Protein AF-A0A263NUU5-F1 (afdb_monomer)

Solvent-accessible surface area (backbone atoms only — not comparable to full-atom values): 20382 Å² total; per-residue (Å²): 133,89,79,89,80,93,87,85,90,82,87,88,85,89,90,81,89,85,85,87,82,89,86,82,91,81,88,80,85,79,79,73,65,75,61,53,55,53,51,51,54,51,43,50,54,53,50,49,44,55,48,54,27,52,51,22,57,74,68,66,37,62,67,63,24,49,57,32,49,50,55,50,49,56,50,32,67,76,58,32,66,72,55,41,52,50,43,53,50,58,55,46,79,78,48,56,71,75,54,36,55,53,50,53,54,50,47,50,72,76,50,68,77,81,75,84,78,83,84,86,75,84,82,75,83,84,72,90,78,79,93,78,93,80,74,83,78,68,49,58,66,80,81,61,57,72,63,43,77,73,69,88,67,72,72,45,72,16,50,79,24,44,88,72,75,82,60,77,72,71,73,48,48,56,55,94,52,69,40,30,20,35,26,59,32,98,61,56,36,33,30,47,48,15,31,50,52,33,38,20,68,72,35,4,47,43,54,50,32,52,26,67,36,57,42,80,49,99,70,27,31,44,38,32,26,65,59,64,53,73,52,77,46,43,57,66,52,28,41,49,30,7,50,70,58,36,27,32,20,56,29,69,64,52,25,19,33,50,22,47,52,50,26,48,27,21,51,41,19,25,71,79,32,39,48,95,93,52,67,30,66,54,11,40,74,35,65,68,39,10,50,53,51,56,38,76,74,72,60,64,62,57,35,33,44,39,57,22,40,58,87,51,48,44,82,51,44,26,68,54,27,40,77,36,42,45,20,36,40,33,46,79,82,43,37,23,19,23,53,78,14,22,25,47,51,85,26,14,44,36,41,63,51,64,84,46,57,24,34,29,58,112

Foldseek 3Di:
DDDYDDDDDDDDDDDDDDDDDDDDDDDDDDDDPPPVVVLVVLLVVLVVLLVQLVVCQVVVVVVSNVVSVVVNVVSCVVQDVVSSVVSLVVVLVVDDPVSNVVSVVVCCVSPVPPPPDDDDDDDDDDDDDDDDDDDPDDQDPVVQDDWAFPDPADKDWLLPQAPDDDDPPPWQAADPALQQQKFFAPFQLQLLSQLLSLLCRVQNQALVRSAVDWDADPFFIWTAGPLGDIDTDGSVLLSVQSNLRRMMGRHSNSSNRSSVLSSQLLRLLLVVFADPPDDRCQSVPDSVSSSVRSGDQDDNVSSNVSSVCVVQKAWDWLVVLLCAFWWWFDDSSGIFTRGGQWTRDRSTTGHGDDTGGIMGGD

Structure (mmCIF, N/CA/C/O backbone):
data_AF-A0A263NUU5-F1
#
_entry.id   AF-A0A263NUU5-F1
#
loop_
_atom_site.group_PDB
_atom_site.id
_atom_site.type_symbol
_atom_site.label_atom_id
_atom_site.label_alt_id
_atom_site.label_comp_id
_atom_site.label_asym_id
_atom_site.label_entity_id
_atom_site.label_seq_id
_atom_site.pdbx_PDB_ins_code
_atom_site.Cartn_x
_atom_site.Cartn_y
_atom_site.Cartn_z
_atom_site.occupancy
_atom_site.B_iso_or_equiv
_atom_site.auth_seq_id
_atom_site.auth_comp_id
_atom_site.auth_asym_id
_atom_site.auth_atom_id
_atom_site.pdbx_PDB_model_num
ATOM 1 N N . MET A 1 1 ? 62.372 47.086 35.986 1.00 36.97 1 MET A N 1
ATOM 2 C CA . MET A 1 1 ? 62.473 48.104 34.916 1.00 36.97 1 MET A CA 1
ATOM 3 C C . MET A 1 1 ? 61.045 48.282 34.400 1.00 36.97 1 MET A C 1
ATOM 5 O O . MET A 1 1 ? 60.460 47.267 34.060 1.00 36.97 1 MET A O 1
ATOM 9 N N . ALA A 1 2 ? 60.321 49.386 34.629 1.00 33.28 2 ALA A N 1
ATOM 10 C CA . ALA A 1 2 ? 60.563 50.775 34.189 1.00 33.28 2 ALA A CA 1
ATOM 11 C C . ALA A 1 2 ? 60.586 50.876 32.645 1.00 33.28 2 ALA A C 1
ATOM 13 O O . ALA A 1 2 ? 61.425 50.205 32.054 1.00 33.28 2 ALA A O 1
ATOM 14 N N . GLY A 1 3 ? 59.727 51.644 31.952 1.00 30.97 3 GLY A N 1
ATOM 15 C CA . GLY A 1 3 ? 58.624 52.544 32.369 1.00 30.97 3 GLY A CA 1
ATOM 16 C C . GLY A 1 3 ? 57.515 52.644 31.284 1.00 30.97 3 GLY A C 1
ATOM 17 O O . GLY A 1 3 ? 57.696 52.086 30.210 1.00 30.97 3 GLY A O 1
ATOM 18 N N . TYR A 1 4 ? 56.295 53.121 31.592 1.00 34.44 4 TYR A N 1
ATOM 19 C CA . TYR A 1 4 ? 55.823 54.531 31.487 1.00 34.44 4 TYR A CA 1
ATOM 20 C C . TYR A 1 4 ? 55.557 55.013 30.025 1.00 34.44 4 TYR A C 1
ATOM 22 O O . TYR A 1 4 ? 56.409 54.794 29.177 1.00 34.44 4 TYR A O 1
ATOM 30 N N . ALA A 1 5 ? 54.454 55.703 29.654 1.00 42.62 5 ALA A N 1
ATOM 31 C CA . ALA A 1 5 ? 53.277 56.191 30.411 1.00 42.62 5 ALA A CA 1
ATOM 32 C C . ALA A 1 5 ? 52.142 56.793 29.512 1.00 42.62 5 ALA A C 1
ATOM 34 O O . ALA A 1 5 ? 52.379 56.993 28.326 1.00 42.62 5 ALA A O 1
ATOM 35 N N . LEU A 1 6 ? 51.026 57.233 30.152 1.00 32.16 6 LEU A N 1
ATOM 36 C CA . LEU A 1 6 ? 50.050 58.295 29.738 1.00 32.16 6 LEU A CA 1
ATOM 37 C C . LEU A 1 6 ? 49.088 57.950 28.560 1.00 32.16 6 LEU A C 1
ATOM 39 O O . LEU A 1 6 ? 49.493 57.260 27.637 1.00 32.16 6 LEU A O 1
ATOM 43 N N . TRP A 1 7 ? 47.817 58.392 28.460 1.00 31.00 7 TRP A N 1
ATOM 44 C CA . TRP A 1 7 ? 46.851 59.167 29.294 1.00 31.00 7 TRP A CA 1
ATOM 45 C C . TRP A 1 7 ? 45.447 59.091 28.597 1.00 31.00 7 TRP A C 1
ATOM 47 O O . TRP A 1 7 ? 45.426 58.813 27.402 1.00 31.00 7 TRP A O 1
ATOM 57 N N . GLU A 1 8 ? 44.247 59.366 29.148 1.00 31.39 8 GLU A N 1
ATOM 58 C CA . GLU A 1 8 ? 43.666 59.376 30.515 1.00 31.39 8 GLU A CA 1
ATOM 59 C C . GLU A 1 8 ? 42.102 59.428 30.430 1.00 31.39 8 GLU A C 1
ATOM 61 O O . GLU A 1 8 ? 41.553 59.136 29.370 1.00 31.39 8 GLU A O 1
ATOM 66 N N . GLY A 1 9 ? 41.387 59.861 31.491 1.00 28.42 9 GLY A N 1
ATOM 67 C CA . GLY A 1 9 ? 40.030 60.441 31.404 1.00 28.42 9 GLY A CA 1
ATOM 68 C C . GLY A 1 9 ? 38.845 59.520 31.741 1.00 28.42 9 GLY A C 1
ATOM 69 O O . GLY A 1 9 ? 38.557 58.568 31.021 1.00 28.42 9 GLY A O 1
ATOM 70 N N . SER A 1 10 ? 38.089 59.828 32.809 1.00 27.20 10 SER A N 1
ATOM 71 C CA . SER A 1 10 ? 37.011 58.960 33.327 1.00 27.20 10 SER A CA 1
ATOM 72 C C . SER A 1 10 ? 35.696 59.675 33.708 1.00 27.20 10 SER A C 1
ATOM 74 O O . SER A 1 10 ? 35.712 60.672 34.413 1.00 27.20 10 SER A O 1
ATOM 76 N N . ALA A 1 11 ? 34.575 59.084 33.262 1.00 31.55 11 ALA A N 1
ATOM 77 C CA . ALA A 1 11 ? 33.269 58.851 33.924 1.00 31.55 11 ALA A CA 1
ATOM 78 C C . ALA A 1 11 ? 32.491 59.920 34.761 1.00 31.55 11 ALA A C 1
ATOM 80 O O . ALA A 1 11 ? 33.048 60.704 35.518 1.00 31.55 11 ALA A O 1
ATOM 81 N N . ARG A 1 12 ? 31.152 59.698 34.807 1.00 29.53 12 ARG A N 1
ATOM 82 C CA . ARG A 1 12 ? 30.087 60.267 35.698 1.00 29.53 12 ARG A CA 1
ATOM 83 C C . ARG A 1 12 ? 29.502 61.627 35.246 1.00 29.53 12 ARG A C 1
ATOM 85 O O . ARG A 1 12 ? 30.209 62.422 34.654 1.00 29.53 12 ARG A O 1
ATOM 92 N N . GLY A 1 13 ? 28.221 61.961 35.480 1.00 28.05 13 GLY A N 1
ATOM 93 C CA . GLY A 1 13 ? 27.114 61.262 36.170 1.00 28.05 13 GLY A CA 1
ATOM 94 C C . GLY A 1 13 ? 25.748 61.975 35.975 1.00 28.05 13 GLY A C 1
ATOM 95 O O . GLY A 1 13 ? 25.677 62.979 35.278 1.00 28.05 13 GLY A O 1
ATOM 96 N N . ALA A 1 14 ? 24.658 61.447 36.555 1.00 27.97 14 ALA A N 1
ATOM 97 C CA . ALA A 1 14 ? 23.255 61.809 36.241 1.00 27.97 14 ALA A CA 1
ATOM 98 C C . ALA A 1 14 ? 22.572 62.831 37.192 1.00 27.97 14 ALA A C 1
ATOM 100 O O . ALA A 1 14 ? 23.036 62.974 38.324 1.00 27.97 14 ALA A O 1
ATOM 101 N N . ARG A 1 15 ? 21.415 63.419 36.780 1.00 28.59 15 ARG A N 1
ATOM 102 C CA . ARG A 1 15 ? 20.130 63.591 37.547 1.00 28.59 15 ARG A CA 1
ATOM 103 C C . ARG A 1 15 ? 19.092 64.541 36.877 1.00 28.59 15 ARG A C 1
ATOM 105 O O . ARG A 1 15 ? 19.489 65.499 36.230 1.00 28.59 15 ARG A O 1
ATOM 112 N N . GLY A 1 16 ? 17.791 64.314 37.151 1.00 26.14 16 GLY A N 1
ATOM 113 C CA . GLY A 1 16 ? 16.610 65.163 36.815 1.00 26.14 16 GLY A CA 1
ATOM 114 C C . GLY A 1 16 ? 15.553 64.397 35.985 1.00 26.14 16 GLY A C 1
ATOM 115 O O . GLY A 1 16 ? 15.913 63.923 34.916 1.00 26.14 16 GLY A O 1
ATOM 116 N N . PHE A 1 17 ? 14.355 64.017 36.477 1.00 25.84 17 PHE A N 1
ATOM 117 C CA . PHE A 1 17 ? 13.124 64.819 36.741 1.00 25.84 17 PHE A CA 1
ATOM 118 C C . PHE A 1 17 ? 12.653 65.639 35.513 1.00 25.84 17 PHE A C 1
ATOM 120 O O . PHE A 1 17 ? 13.481 66.316 34.917 1.00 25.84 17 PHE A O 1
ATOM 127 N N . ASP A 1 18 ? 11.383 65.670 35.076 1.00 27.12 18 ASP A N 1
ATOM 128 C CA . ASP A 1 18 ? 10.117 65.056 35.551 1.00 27.12 18 ASP A CA 1
ATOM 129 C C . ASP A 1 18 ? 9.134 64.856 34.351 1.00 27.12 18 ASP A C 1
ATOM 131 O O . ASP A 1 18 ? 9.542 64.944 33.192 1.00 27.12 18 ASP A O 1
ATOM 135 N N . ALA A 1 19 ? 7.860 64.537 34.601 1.00 26.34 19 ALA A N 1
ATOM 136 C CA . ALA A 1 19 ? 6.935 63.907 33.659 1.00 26.34 19 ALA A CA 1
ATOM 137 C C . ALA A 1 19 ? 5.996 64.822 32.822 1.00 26.34 19 ALA A C 1
ATOM 139 O O . ALA A 1 19 ? 5.705 65.966 33.156 1.00 26.34 19 ALA A O 1
ATOM 140 N N . THR A 1 20 ? 5.372 64.182 31.818 1.00 25.75 20 THR A N 1
ATOM 141 C CA . THR A 1 20 ? 3.999 64.404 31.290 1.00 25.75 20 THR A CA 1
ATOM 142 C C . THR A 1 20 ? 3.604 65.646 30.450 1.00 25.75 20 THR A C 1
ATOM 144 O O . THR A 1 20 ? 3.469 66.749 30.958 1.00 25.75 20 THR A O 1
ATOM 147 N N . VAL A 1 21 ? 3.114 65.327 29.231 1.00 28.11 21 VAL A N 1
ATOM 148 C CA . VAL A 1 21 ? 1.780 65.694 28.663 1.00 28.11 21 VAL A CA 1
ATOM 149 C C . VAL A 1 21 ? 1.617 66.926 27.732 1.00 28.11 21 VAL A C 1
ATOM 151 O O . VAL A 1 21 ? 2.032 68.031 28.043 1.00 28.11 21 VAL A O 1
ATOM 154 N N . TYR A 1 22 ? 0.888 66.674 26.620 1.00 27.64 22 TYR A N 1
ATOM 155 C CA . TYR A 1 22 ? 0.461 67.545 25.495 1.00 27.64 22 TYR A CA 1
ATOM 156 C C . TYR A 1 22 ? 1.585 68.278 24.720 1.00 27.64 22 TYR A C 1
ATOM 158 O O . TYR A 1 22 ? 2.510 68.823 25.294 1.00 27.64 22 TYR A O 1
ATOM 166 N N . GLY A 1 23 ? 1.582 68.374 23.387 1.00 25.72 23 GLY A N 1
ATOM 167 C CA . GLY A 1 23 ? 0.648 67.903 22.356 1.00 25.72 23 GLY A CA 1
ATOM 168 C C . GLY A 1 23 ? 0.713 68.860 21.153 1.00 25.72 23 GLY A C 1
ATOM 169 O O . GLY A 1 23 ? 0.693 70.067 21.360 1.00 25.72 23 GLY A O 1
ATOM 170 N N . GLY A 1 24 ? 0.803 68.368 19.911 1.00 26.03 24 GLY A N 1
ATOM 171 C CA . GLY A 1 24 ? 0.825 69.254 18.732 1.00 26.03 24 GLY A CA 1
ATOM 172 C C . GLY A 1 24 ? 1.751 68.815 17.599 1.00 26.03 24 GLY A C 1
ATOM 173 O O . GLY A 1 24 ? 2.923 69.164 17.547 1.00 26.03 24 GLY A O 1
ATOM 174 N N . THR A 1 25 ? 1.172 68.079 16.659 1.00 34.16 25 THR A N 1
ATOM 175 C CA . THR A 1 25 ? 1.655 67.834 15.293 1.00 34.16 25 THR A CA 1
ATOM 176 C C . THR A 1 25 ? 2.287 69.049 14.597 1.00 34.16 25 THR A C 1
ATOM 178 O O . THR A 1 25 ? 1.639 70.085 14.530 1.00 34.16 25 THR A O 1
ATOM 181 N N . TYR A 1 26 ? 3.428 68.861 13.923 1.00 29.86 26 TYR A N 1
ATOM 182 C CA . TYR A 1 26 ? 3.574 69.092 12.471 1.00 29.86 26 TYR A CA 1
ATOM 183 C C . TYR A 1 26 ? 4.748 68.256 11.940 1.00 29.86 26 TYR A C 1
ATOM 185 O O . TYR A 1 26 ? 5.825 68.226 12.530 1.00 29.86 26 TYR A O 1
ATOM 193 N N . GLY A 1 27 ? 4.520 67.510 10.859 1.00 32.94 27 GLY A N 1
ATOM 194 C CA . GLY A 1 27 ? 5.477 66.520 10.367 1.00 32.94 27 GLY A CA 1
ATOM 195 C C . GLY A 1 27 ? 6.534 67.092 9.424 1.00 32.94 27 GLY A C 1
ATOM 196 O O . GLY A 1 27 ? 6.262 67.987 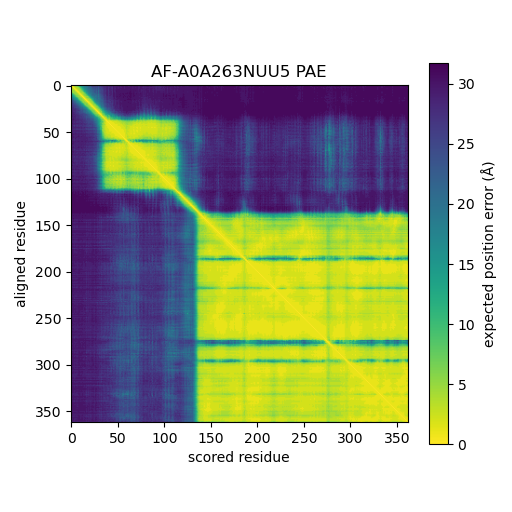8.627 1.00 32.94 27 GLY A O 1
ATOM 197 N N . ARG A 1 28 ? 7.714 66.467 9.424 1.00 29.27 28 ARG A N 1
ATOM 198 C CA . ARG A 1 28 ? 8.602 66.439 8.257 1.00 29.27 28 ARG A CA 1
ATOM 199 C C . ARG A 1 28 ? 9.047 64.998 8.036 1.00 29.27 28 ARG A C 1
ATOM 201 O O . ARG A 1 28 ? 9.824 64.459 8.816 1.00 29.27 28 ARG A O 1
ATOM 208 N N . GLN A 1 29 ? 8.493 64.363 7.007 1.00 34.78 29 GLN A N 1
ATOM 209 C CA . GLN A 1 29 ? 8.853 63.000 6.624 1.00 34.78 29 GLN A CA 1
ATOM 210 C C . GLN A 1 29 ? 10.312 62.966 6.155 1.00 34.78 29 GLN A C 1
ATOM 212 O O . GLN A 1 29 ? 10.676 63.666 5.209 1.00 34.78 29 GLN A O 1
ATOM 217 N N . SER A 1 30 ? 11.130 62.121 6.780 1.00 32.53 30 SER A N 1
ATOM 218 C CA . SER A 1 30 ? 12.359 61.633 6.150 1.00 32.53 30 SER A CA 1
ATOM 219 C C . SER A 1 30 ? 11.970 60.624 5.059 1.00 32.53 30 SER A C 1
ATOM 221 O O . SER A 1 30 ? 11.108 59.778 5.311 1.00 32.53 30 SER A O 1
ATOM 223 N N . PRO A 1 31 ? 12.536 60.710 3.845 1.00 35.03 31 PRO A N 1
ATOM 224 C CA . PRO A 1 31 ? 12.049 59.941 2.703 1.00 35.03 31 PRO A CA 1
ATOM 225 C C . PRO A 1 31 ? 12.371 58.441 2.804 1.00 35.03 31 PRO A C 1
ATOM 227 O O . PRO A 1 31 ? 13.435 58.043 3.278 1.00 35.03 31 PRO A O 1
ATOM 230 N N . ALA A 1 32 ? 11.446 57.612 2.313 1.00 41.47 32 ALA A N 1
ATOM 231 C CA . ALA A 1 32 ? 11.413 56.155 2.477 1.00 41.47 32 ALA A CA 1
ATOM 232 C C . ALA A 1 32 ? 12.400 55.371 1.577 1.00 41.47 32 ALA A C 1
ATOM 234 O O . ALA A 1 32 ? 12.029 54.361 0.981 1.00 41.47 32 ALA A O 1
ATOM 235 N N . TYR A 1 33 ? 13.659 55.808 1.487 1.00 38.22 33 TYR A N 1
ATOM 236 C CA . TYR A 1 33 ? 14.674 55.146 0.655 1.00 38.22 33 TYR A CA 1
ATOM 237 C C . TYR A 1 33 ? 15.137 53.788 1.217 1.00 38.22 33 TYR A C 1
ATOM 239 O O . TYR A 1 33 ? 15.365 52.865 0.452 1.00 38.22 33 TYR A O 1
ATOM 247 N N . GLY A 1 34 ? 15.203 53.608 2.542 1.00 42.56 34 GLY A N 1
ATOM 248 C CA . GLY A 1 34 ? 15.686 52.343 3.126 1.00 42.56 34 GLY A CA 1
ATOM 249 C C . GLY A 1 34 ? 14.692 51.170 3.102 1.00 42.56 34 GLY A C 1
ATOM 250 O O . GLY A 1 34 ? 15.112 50.020 3.145 1.00 42.56 34 GLY A O 1
ATOM 251 N N . ALA A 1 35 ? 13.382 51.437 3.055 1.00 47.91 35 ALA A N 1
ATOM 252 C CA . ALA A 1 35 ? 12.353 50.396 3.190 1.00 47.91 35 ALA A CA 1
ATOM 253 C C . ALA A 1 35 ? 11.906 49.794 1.845 1.00 47.91 35 ALA A C 1
ATOM 255 O O . ALA A 1 35 ? 11.586 48.608 1.777 1.00 47.91 35 ALA A O 1
ATOM 256 N N . ASN A 1 36 ? 11.896 50.597 0.774 1.00 52.59 36 ASN A N 1
ATOM 257 C CA . ASN A 1 36 ? 11.539 50.115 -0.562 1.00 52.59 36 ASN A CA 1
ATOM 258 C C . ASN A 1 36 ? 12.647 49.251 -1.177 1.00 52.59 36 ASN A C 1
ATOM 260 O O . ASN A 1 36 ? 12.331 48.224 -1.772 1.00 52.59 36 ASN A O 1
ATOM 264 N N . ASP A 1 37 ? 13.917 49.611 -0.980 1.00 57.09 37 ASP A N 1
ATOM 265 C CA . ASP A 1 37 ? 15.053 48.842 -1.505 1.00 57.09 37 ASP A CA 1
ATOM 266 C C . ASP A 1 37 ? 15.144 47.451 -0.847 1.00 57.09 37 ASP A C 1
ATOM 268 O O . ASP A 1 37 ? 15.359 46.449 -1.531 1.00 57.09 37 ASP A O 1
ATOM 272 N N . ASP A 1 38 ? 14.876 47.359 0.462 1.00 73.75 38 ASP A N 1
ATOM 273 C CA . ASP A 1 38 ? 14.802 46.088 1.199 1.00 73.75 38 ASP A CA 1
ATOM 274 C C . ASP A 1 38 ? 13.615 45.216 0.737 1.00 73.75 38 ASP A C 1
ATOM 276 O O . ASP A 1 38 ? 13.787 44.018 0.496 1.00 73.75 38 ASP A O 1
ATOM 280 N N . LYS A 1 39 ? 12.420 45.800 0.520 1.00 79.25 39 LYS A N 1
ATOM 281 C CA . LYS A 1 39 ? 11.283 45.057 -0.063 1.00 79.25 39 LYS A CA 1
ATOM 282 C C . LYS A 1 39 ? 11.607 44.572 -1.482 1.00 79.25 39 LYS A C 1
ATOM 284 O O . LYS A 1 39 ? 11.361 43.407 -1.782 1.00 79.25 39 LYS A O 1
ATOM 289 N N . ALA A 1 40 ? 12.180 45.421 -2.336 1.00 81.00 40 ALA A N 1
ATOM 290 C CA . ALA A 1 40 ? 12.525 45.066 -3.712 1.00 81.00 40 ALA A CA 1
ATOM 291 C C . ALA A 1 40 ? 13.551 43.921 -3.777 1.00 81.00 40 ALA A C 1
ATOM 293 O O . ALA A 1 40 ? 13.344 42.955 -4.513 1.00 81.00 40 ALA A O 1
ATOM 294 N N . ALA A 1 41 ? 14.606 43.974 -2.955 1.00 86.25 41 ALA A N 1
ATOM 295 C CA . ALA A 1 41 ? 15.606 42.911 -2.862 1.00 86.25 41 ALA A CA 1
ATOM 296 C C . ALA A 1 41 ? 15.003 41.572 -2.394 1.00 86.25 41 ALA A C 1
ATOM 298 O O . ALA A 1 41 ? 15.336 40.513 -2.930 1.00 86.25 41 ALA A O 1
ATOM 299 N N . LYS A 1 42 ? 14.073 41.608 -1.430 1.00 85.88 42 LYS A N 1
ATOM 300 C CA . LYS A 1 42 ? 13.354 40.420 -0.939 1.00 85.88 42 LYS A CA 1
ATOM 301 C C . LYS A 1 42 ? 12.415 39.836 -1.995 1.00 85.88 42 LYS A C 1
ATOM 303 O O . LYS A 1 42 ? 12.429 38.623 -2.202 1.00 85.88 42 LYS A O 1
ATOM 308 N N . THR A 1 43 ? 11.665 40.680 -2.705 1.00 87.38 43 THR A N 1
ATOM 309 C CA . THR A 1 43 ? 10.805 40.258 -3.821 1.00 87.38 43 THR A CA 1
ATOM 310 C C . THR A 1 43 ? 11.610 39.590 -4.936 1.00 87.38 43 THR A C 1
ATOM 312 O O . THR A 1 43 ? 11.225 38.515 -5.393 1.00 87.38 43 THR A O 1
ATOM 315 N N . GLU A 1 44 ? 12.746 40.165 -5.341 1.00 88.94 44 GLU A N 1
ATOM 316 C CA . GLU A 1 44 ? 13.565 39.593 -6.416 1.00 88.94 44 GLU A CA 1
ATOM 317 C C . GLU A 1 44 ? 14.284 38.304 -5.976 1.00 88.94 44 GLU A C 1
ATOM 319 O O . GLU A 1 44 ? 14.336 37.342 -6.739 1.00 88.94 44 GLU A O 1
ATOM 324 N N . SER A 1 45 ? 14.736 38.210 -4.717 1.00 90.19 45 SER A N 1
ATOM 325 C CA . SER A 1 45 ? 15.296 36.969 -4.158 1.00 90.19 45 SER A CA 1
ATOM 326 C C . SER A 1 45 ? 14.282 35.815 -4.157 1.00 90.19 45 SER A C 1
ATOM 328 O O . SER A 1 45 ? 14.619 34.700 -4.561 1.00 90.19 45 SER A O 1
ATOM 330 N N . VAL A 1 46 ? 13.029 36.077 -3.761 1.00 87.69 46 VAL A N 1
ATOM 331 C CA . VAL A 1 46 ? 11.945 35.082 -3.822 1.00 87.69 46 VAL A CA 1
ATOM 332 C C . VAL A 1 46 ? 11.626 34.724 -5.279 1.00 87.69 46 VAL A C 1
ATOM 334 O O . VAL A 1 46 ? 11.533 33.543 -5.613 1.00 87.69 46 VAL A O 1
ATOM 337 N N . ARG A 1 47 ? 11.534 35.716 -6.174 1.00 90.25 47 ARG A N 1
ATOM 338 C CA . ARG A 1 47 ? 11.299 35.507 -7.611 1.00 90.25 47 ARG A CA 1
ATOM 339 C C . ARG A 1 47 ? 12.357 34.619 -8.260 1.00 90.25 47 ARG A C 1
ATOM 341 O O . ARG A 1 47 ? 12.000 33.695 -8.991 1.00 90.25 47 ARG A O 1
ATOM 348 N N . GLN A 1 48 ? 13.637 34.880 -8.001 1.00 90.31 48 GLN A N 1
ATOM 349 C CA . GLN A 1 48 ? 14.737 34.098 -8.554 1.00 90.31 48 GLN A CA 1
ATOM 350 C C . GLN A 1 48 ? 14.650 32.634 -8.105 1.00 90.31 48 GLN A C 1
ATOM 352 O O . GLN A 1 48 ? 14.655 31.741 -8.950 1.00 90.31 48 GLN A O 1
ATOM 357 N N . LEU A 1 49 ? 14.470 32.378 -6.803 1.00 88.00 49 LEU A N 1
ATOM 358 C CA . LEU A 1 49 ? 14.343 31.016 -6.272 1.00 88.00 49 LEU A CA 1
ATOM 359 C C . LEU A 1 49 ? 13.139 30.260 -6.858 1.00 88.00 49 LEU A C 1
ATOM 361 O O . LEU A 1 49 ? 13.266 29.089 -7.210 1.00 88.00 49 LEU A O 1
ATOM 365 N N . LEU A 1 50 ? 11.987 30.922 -7.019 1.00 85.62 50 LEU A N 1
ATOM 366 C CA . LEU A 1 50 ? 10.812 30.339 -7.684 1.00 85.62 50 LEU A CA 1
ATOM 367 C C . LEU A 1 50 ? 11.083 30.020 -9.167 1.00 85.62 50 LEU A C 1
ATOM 369 O O . LEU A 1 50 ? 10.488 29.089 -9.710 1.00 85.62 50 LEU A O 1
ATOM 373 N N . SER A 1 51 ? 11.972 30.779 -9.819 1.00 85.56 51 SER A N 1
ATOM 374 C CA . SER A 1 51 ? 12.273 30.652 -11.255 1.00 85.56 51 SER A CA 1
ATOM 375 C C . SER A 1 51 ? 13.226 29.495 -11.502 1.00 85.56 51 SER A C 1
ATOM 377 O O . SER A 1 51 ? 12.936 28.600 -12.296 1.00 85.56 51 SER A O 1
ATOM 379 N N . GLU A 1 52 ? 14.312 29.457 -10.730 1.00 84.56 52 GLU A N 1
ATOM 380 C CA . GLU A 1 52 ? 15.230 28.324 -10.688 1.00 84.56 52 GLU A CA 1
ATOM 381 C C . GLU A 1 52 ? 14.492 27.035 -10.297 1.00 84.56 52 GLU A C 1
ATOM 383 O O . GLU A 1 52 ? 14.756 25.985 -10.882 1.00 84.56 52 GLU A O 1
ATOM 388 N N . LEU A 1 53 ? 13.533 27.100 -9.358 1.00 80.50 53 LEU A N 1
ATOM 389 C CA . LEU A 1 53 ? 12.742 25.934 -8.962 1.00 80.50 53 LEU A CA 1
ATOM 390 C C . LEU A 1 53 ? 11.863 25.437 -10.113 1.00 80.50 53 LEU A C 1
ATOM 392 O O . LEU A 1 53 ? 11.877 24.242 -10.415 1.00 80.50 53 LEU A O 1
ATOM 396 N N . MET A 1 54 ? 11.136 26.336 -10.784 1.00 78.56 54 MET A N 1
ATOM 397 C CA . MET A 1 54 ? 10.316 25.976 -11.939 1.00 78.56 54 MET A CA 1
ATOM 398 C C . MET A 1 54 ? 11.157 25.291 -13.028 1.00 78.56 54 MET A C 1
ATOM 400 O O . MET A 1 54 ? 10.744 24.271 -13.585 1.00 78.56 54 MET A O 1
ATOM 404 N N . ASP A 1 55 ? 12.343 25.817 -13.330 1.00 80.88 55 ASP A N 1
ATOM 405 C CA . ASP A 1 55 ? 13.198 25.260 -14.377 1.00 80.88 55 ASP A CA 1
ATOM 406 C C . ASP A 1 55 ? 13.912 23.969 -13.938 1.00 80.88 55 ASP A C 1
ATOM 408 O O . ASP A 1 55 ? 14.085 23.054 -14.752 1.00 80.88 55 ASP A O 1
ATOM 412 N N . ALA A 1 56 ? 14.244 23.809 -12.654 1.00 69.00 56 ALA A N 1
ATOM 413 C CA . ALA A 1 56 ? 14.712 22.540 -12.092 1.00 69.00 56 ALA A CA 1
ATOM 414 C C . ALA A 1 56 ? 13.623 21.449 -12.148 1.00 69.00 56 ALA A C 1
ATOM 416 O O . ALA A 1 56 ? 13.918 20.302 -12.503 1.00 69.00 56 ALA A O 1
ATOM 417 N N . GLU A 1 57 ? 12.361 21.803 -11.876 1.00 61.28 57 GLU A N 1
ATOM 418 C CA . GLU A 1 57 ? 11.208 20.905 -12.012 1.00 61.28 57 GLU A CA 1
ATOM 419 C C . GLU A 1 57 ? 10.958 20.507 -13.477 1.00 61.28 57 GLU A C 1
ATOM 421 O O . GLU A 1 57 ? 10.831 19.313 -13.767 1.00 61.28 57 GLU A O 1
ATOM 426 N N . LYS A 1 58 ? 10.979 21.464 -14.420 1.00 69.81 58 LYS A N 1
ATOM 427 C CA . LYS A 1 58 ? 10.873 21.186 -15.869 1.00 69.81 58 LYS A CA 1
ATOM 428 C C . LYS A 1 58 ? 12.003 20.284 -16.373 1.00 69.81 58 LYS A C 1
ATOM 430 O O . LYS A 1 58 ? 11.758 19.364 -17.150 1.00 69.81 58 LYS A O 1
ATOM 435 N N . THR A 1 59 ? 13.240 20.521 -15.930 1.00 60.19 59 THR A N 1
ATOM 436 C CA . THR A 1 59 ? 14.430 19.770 -16.380 1.00 60.19 59 THR A CA 1
ATOM 437 C C . THR A 1 59 ? 14.670 18.459 -15.619 1.00 60.19 59 THR A C 1
ATOM 439 O O . THR A 1 59 ? 15.682 17.799 -15.843 1.00 60.19 59 THR A O 1
ATOM 442 N N . SER A 1 60 ? 13.737 18.037 -14.752 1.00 54.72 60 SER A N 1
ATOM 443 C CA . SER A 1 60 ? 13.828 16.809 -13.940 1.00 54.72 60 SER A CA 1
ATOM 444 C C . SER A 1 60 ? 15.078 16.711 -13.048 1.00 54.72 60 SER A C 1
ATOM 446 O O . SER A 1 60 ? 15.494 15.612 -12.675 1.00 54.72 60 SER A O 1
ATOM 448 N N . LYS A 1 61 ? 15.653 17.850 -12.640 1.00 65.44 61 LYS A N 1
ATOM 449 C CA . LYS A 1 61 ? 16.771 17.917 -11.688 1.00 65.44 61 LYS A CA 1
ATOM 450 C C . LYS A 1 61 ? 16.243 17.818 -10.254 1.00 65.44 61 LYS A C 1
ATOM 452 O O . LYS A 1 61 ? 16.159 18.821 -9.551 1.00 65.44 61 LYS A O 1
ATOM 457 N N . SER A 1 62 ? 15.862 16.611 -9.832 1.00 59.41 62 SER A N 1
ATOM 458 C CA . SER A 1 62 ? 15.180 16.369 -8.548 1.00 59.41 62 SER A CA 1
ATOM 459 C C . SER A 1 62 ? 15.921 16.937 -7.334 1.00 59.41 62 SER A C 1
ATOM 461 O O . SER A 1 62 ? 15.293 17.624 -6.535 1.00 59.41 62 SER A O 1
ATOM 463 N N . GLN A 1 63 ? 17.238 16.721 -7.225 1.00 61.25 63 GLN A N 1
ATOM 464 C CA . GLN A 1 63 ? 18.031 17.259 -6.113 1.00 61.25 63 GLN A CA 1
ATOM 465 C C . GLN A 1 63 ? 18.041 18.793 -6.118 1.00 61.25 63 GLN A C 1
ATOM 467 O O . GLN A 1 63 ? 17.705 19.410 -5.117 1.00 61.25 63 GLN A O 1
ATOM 472 N N . THR A 1 64 ? 18.328 19.414 -7.267 1.00 70.69 64 THR A N 1
ATOM 473 C CA . THR A 1 64 ? 18.353 20.880 -7.401 1.00 70.69 64 THR A CA 1
ATOM 474 C C . THR A 1 64 ? 16.993 21.504 -7.083 1.00 70.69 64 THR A C 1
ATOM 476 O O . THR A 1 64 ? 16.935 22.524 -6.406 1.00 70.69 64 THR A O 1
ATOM 479 N N . ALA A 1 65 ? 15.894 20.880 -7.519 1.00 62.69 65 ALA A N 1
ATOM 480 C CA . ALA A 1 65 ? 14.548 21.319 -7.163 1.00 62.69 65 ALA A CA 1
ATOM 481 C C . ALA A 1 65 ? 14.296 21.208 -5.648 1.00 62.69 65 ALA A C 1
ATOM 483 O O . ALA A 1 65 ? 13.699 22.107 -5.062 1.00 62.69 65 ALA A O 1
ATOM 484 N N . GLN A 1 66 ? 14.781 20.152 -4.990 1.00 63.34 66 GLN A N 1
ATOM 485 C CA . GLN A 1 66 ? 14.645 20.017 -3.541 1.00 63.34 66 GLN A CA 1
ATOM 486 C C . GLN A 1 66 ? 15.458 21.076 -2.782 1.00 63.34 66 GLN A C 1
ATOM 488 O O . GLN A 1 66 ? 14.918 21.744 -1.902 1.00 63.34 66 GLN A O 1
ATOM 493 N N . ASP A 1 67 ? 16.710 21.311 -3.181 1.00 74.00 67 ASP A N 1
ATOM 494 C CA . ASP A 1 67 ? 17.575 22.335 -2.583 1.00 74.00 67 ASP A CA 1
ATOM 495 C C . ASP A 1 67 ? 16.961 23.746 -2.706 1.00 74.00 67 ASP A C 1
ATOM 497 O O . ASP A 1 67 ? 17.102 24.580 -1.810 1.00 74.00 67 ASP A O 1
ATOM 501 N N . LEU A 1 68 ? 16.254 24.022 -3.808 1.00 78.94 68 LEU A N 1
ATOM 502 C CA . LEU A 1 68 ? 15.561 25.291 -4.052 1.00 78.94 68 LEU A CA 1
ATOM 503 C C . LEU A 1 68 ? 14.253 25.429 -3.259 1.00 78.94 68 LEU A C 1
ATOM 505 O O . LEU A 1 68 ? 13.942 26.530 -2.804 1.00 78.94 68 LEU A O 1
ATOM 509 N N . ARG A 1 69 ? 13.513 24.334 -3.028 1.00 76.12 69 ARG A N 1
ATOM 510 C CA . ARG A 1 69 ? 12.348 24.334 -2.121 1.00 76.12 69 ARG A CA 1
ATOM 511 C C . ARG A 1 69 ? 12.752 24.600 -0.678 1.00 76.12 69 ARG A C 1
ATOM 513 O O . ARG A 1 69 ? 12.094 25.401 -0.024 1.00 76.12 69 ARG A O 1
ATOM 520 N N . ASN A 1 70 ? 13.843 23.987 -0.217 1.00 71.56 70 ASN A N 1
ATOM 521 C CA . ASN A 1 70 ? 14.375 24.223 1.125 1.00 71.56 70 ASN A CA 1
ATOM 522 C C . ASN A 1 70 ? 14.718 25.712 1.305 1.00 71.56 70 ASN A C 1
ATOM 524 O O . ASN A 1 70 ? 14.169 26.358 2.190 1.00 71.56 70 ASN A O 1
ATOM 528 N N . LYS A 1 71 ? 15.478 26.303 0.368 1.00 82.75 71 LYS A N 1
ATOM 529 C CA . LYS A 1 71 ? 15.788 27.748 0.372 1.00 82.75 71 LYS A CA 1
ATOM 530 C C . LYS A 1 71 ? 14.548 28.649 0.345 1.00 82.75 71 LYS A C 1
ATOM 532 O O . LYS A 1 71 ? 14.565 29.717 0.949 1.00 82.75 71 LYS A O 1
ATOM 537 N N . LEU A 1 72 ? 13.482 28.260 -0.361 1.00 81.94 72 LEU A N 1
ATOM 538 C CA . LEU A 1 72 ? 12.214 29.001 -0.350 1.00 81.94 72 LEU A CA 1
ATOM 539 C C . LEU A 1 72 ? 11.502 28.909 1.000 1.00 81.94 72 LEU A C 1
ATOM 541 O O . LEU A 1 72 ? 10.921 29.903 1.431 1.00 81.94 72 LEU A O 1
ATOM 545 N N . ASN A 1 73 ? 11.567 27.758 1.671 1.00 76.88 73 ASN A N 1
ATOM 546 C CA . ASN A 1 73 ? 11.029 27.603 3.017 1.00 76.88 73 ASN A CA 1
ATOM 547 C C . ASN A 1 73 ? 11.826 28.435 4.035 1.00 76.88 73 ASN A C 1
ATOM 549 O O . ASN A 1 73 ? 11.224 29.217 4.764 1.00 76.88 73 ASN A O 1
ATOM 553 N N . ASP A 1 74 ? 13.161 28.380 3.998 1.00 81.94 74 ASP A N 1
ATOM 554 C CA . ASP A 1 74 ? 14.032 29.222 4.833 1.00 81.94 74 ASP A CA 1
ATOM 555 C C . ASP A 1 74 ? 13.684 30.715 4.662 1.00 81.94 74 ASP A C 1
ATOM 557 O O . ASP A 1 74 ? 13.607 31.478 5.626 1.00 81.94 74 ASP A O 1
ATOM 561 N N . LYS A 1 75 ? 13.407 31.141 3.419 1.00 81.00 75 LYS A N 1
ATOM 562 C CA . LYS A 1 75 ? 13.036 32.530 3.115 1.00 81.00 75 LYS A CA 1
ATOM 563 C C . LYS A 1 75 ? 11.601 32.882 3.511 1.00 81.00 75 LYS A C 1
ATOM 565 O O . LYS A 1 75 ? 11.349 34.032 3.863 1.00 81.00 75 LYS A O 1
ATOM 570 N N . ARG A 1 76 ? 10.673 31.920 3.516 1.00 81.12 76 ARG A N 1
ATOM 571 C CA . ARG A 1 76 ? 9.335 32.070 4.115 1.00 81.12 76 ARG A CA 1
ATOM 572 C C . ARG A 1 76 ? 9.438 32.258 5.630 1.00 81.12 76 ARG A C 1
ATOM 574 O O . ARG A 1 76 ? 8.807 33.172 6.152 1.00 81.12 76 ARG A O 1
ATOM 581 N N . GLU A 1 77 ? 10.258 31.461 6.312 1.00 78.56 77 GLU A N 1
ATOM 582 C CA . GLU A 1 77 ? 10.481 31.562 7.761 1.00 78.56 77 GLU A CA 1
ATOM 583 C C . GLU A 1 77 ? 11.152 32.891 8.152 1.00 78.56 77 GLU A C 1
ATOM 585 O O . GLU A 1 77 ? 10.711 33.546 9.095 1.00 78.56 77 GLU A O 1
ATOM 590 N N . GLU A 1 78 ? 12.148 33.353 7.387 1.00 83.31 78 GLU A N 1
ATOM 591 C CA . GLU A 1 78 ? 12.811 34.652 7.600 1.00 83.31 78 GLU A CA 1
ATOM 592 C C . GLU A 1 78 ? 11.865 35.854 7.402 1.00 83.31 78 GLU A C 1
ATOM 594 O O . GLU A 1 78 ? 11.946 36.850 8.126 1.00 83.31 78 GLU A O 1
ATOM 599 N N . LEU A 1 79 ? 10.979 35.790 6.403 1.00 81.88 79 LEU A N 1
ATOM 600 C CA . LEU A 1 79 ? 10.080 36.895 6.050 1.00 81.88 79 LEU A CA 1
ATOM 601 C C . LEU A 1 79 ? 8.774 36.890 6.858 1.00 81.88 79 LEU A C 1
ATOM 603 O O . LEU A 1 79 ? 8.183 37.953 7.072 1.00 81.88 79 LEU A O 1
ATOM 607 N N . GLY A 1 80 ? 8.337 35.716 7.310 1.00 79.88 80 GLY A N 1
ATOM 608 C CA . GLY A 1 80 ? 7.024 35.475 7.891 1.00 79.88 80 GLY A CA 1
ATOM 609 C C . GLY A 1 80 ? 5.927 35.331 6.831 1.00 79.88 80 GLY A C 1
ATOM 610 O O . GLY A 1 80 ? 5.893 36.045 5.823 1.00 79.88 80 GLY A O 1
ATOM 611 N N . ASP A 1 81 ? 4.992 34.423 7.104 1.00 76.44 81 ASP A N 1
ATOM 612 C CA . ASP A 1 81 ? 3.939 33.970 6.189 1.00 76.44 81 ASP A CA 1
ATOM 613 C C . ASP A 1 81 ? 3.183 35.090 5.469 1.00 76.44 81 ASP A C 1
ATOM 615 O O . ASP A 1 81 ? 3.078 35.059 4.244 1.00 76.44 81 ASP A O 1
ATOM 619 N N . GLU A 1 82 ? 2.702 36.110 6.185 1.00 79.38 82 GLU A N 1
ATOM 620 C CA . GLU A 1 82 ? 1.919 37.189 5.568 1.00 79.38 82 GLU A CA 1
ATOM 621 C C . GLU A 1 82 ? 2.744 38.067 4.611 1.00 79.38 82 GLU A C 1
ATOM 623 O O . GLU A 1 82 ? 2.235 38.463 3.562 1.00 79.38 82 GLU A O 1
ATOM 628 N N . LYS A 1 83 ? 4.031 38.316 4.896 1.00 82.62 83 LYS A N 1
ATOM 629 C CA . LYS A 1 83 ? 4.903 39.088 3.988 1.00 82.62 83 LYS A CA 1
ATOM 630 C C . LYS A 1 83 ? 5.325 38.263 2.778 1.00 82.62 83 LYS A C 1
ATOM 632 O O . LYS A 1 83 ? 5.336 38.773 1.661 1.00 82.62 83 LYS A O 1
ATOM 637 N N . PHE A 1 84 ? 5.633 36.983 2.982 1.00 83.44 84 PHE A N 1
ATOM 638 C CA . PHE A 1 84 ? 5.928 36.059 1.887 1.00 83.44 84 PHE A CA 1
ATOM 639 C C . PHE A 1 84 ? 4.721 35.927 0.936 1.00 83.44 84 PHE A C 1
ATOM 641 O O . PHE A 1 84 ? 4.861 36.014 -0.281 1.00 83.44 84 PHE A O 1
ATOM 648 N N . LYS A 1 85 ? 3.512 35.825 1.495 1.00 82.25 85 LYS A N 1
ATOM 649 C CA . LYS A 1 85 ? 2.222 35.809 0.786 1.00 82.25 85 LYS A CA 1
ATOM 650 C C . LYS A 1 85 ? 1.926 37.112 0.036 1.00 82.25 85 LYS A C 1
ATOM 652 O O . LYS A 1 85 ? 1.395 37.044 -1.070 1.00 82.25 85 LYS A O 1
ATOM 657 N N . GLU A 1 86 ? 2.278 38.279 0.582 1.00 85.69 86 GLU A N 1
ATOM 658 C CA . GLU A 1 86 ? 2.206 39.563 -0.138 1.00 85.69 86 GLU A CA 1
ATOM 659 C C . GLU A 1 86 ? 3.146 39.572 -1.356 1.00 85.69 86 GLU A C 1
ATOM 661 O O . GLU A 1 86 ? 2.708 39.870 -2.467 1.00 85.69 86 GLU A O 1
ATOM 666 N N . ILE A 1 87 ? 4.405 39.159 -1.173 1.00 84.88 87 ILE A N 1
ATOM 667 C CA . ILE A 1 87 ? 5.413 39.079 -2.243 1.00 84.88 87 ILE A CA 1
ATOM 668 C C . ILE A 1 87 ? 4.964 38.133 -3.365 1.00 84.88 87 ILE A C 1
ATOM 670 O O . ILE A 1 87 ? 5.007 38.507 -4.537 1.00 84.88 87 ILE A O 1
ATOM 674 N N . VAL A 1 88 ? 4.487 36.927 -3.037 1.00 81.19 88 VAL A N 1
ATOM 675 C CA . VAL A 1 88 ? 4.032 35.967 -4.059 1.00 81.19 88 VAL A CA 1
ATOM 676 C C . VAL A 1 88 ? 2.789 36.481 -4.798 1.00 81.19 88 VAL A C 1
ATOM 678 O O . VAL A 1 88 ? 2.708 36.317 -6.015 1.00 81.19 88 VAL A O 1
ATOM 681 N N . LYS A 1 89 ? 1.858 37.173 -4.122 1.00 82.88 89 LYS A N 1
ATOM 682 C CA . LYS A 1 89 ? 0.726 37.842 -4.792 1.00 82.88 89 LYS A CA 1
ATOM 683 C C . LYS A 1 89 ? 1.194 38.927 -5.767 1.00 82.88 89 LYS A C 1
ATOM 685 O O . LYS A 1 89 ? 0.732 38.939 -6.904 1.00 82.88 89 LYS A O 1
ATOM 690 N N . GLU A 1 90 ? 2.139 39.778 -5.369 1.00 84.94 90 GLU A N 1
ATOM 691 C CA . GLU A 1 90 ? 2.687 40.826 -6.243 1.00 84.94 90 GLU A CA 1
ATOM 692 C C . GLU A 1 90 ? 3.397 40.235 -7.479 1.00 84.94 90 GLU A C 1
ATOM 694 O O . GLU A 1 90 ? 3.267 40.754 -8.590 1.00 84.94 90 GLU A O 1
ATOM 699 N N . LEU A 1 91 ? 4.109 39.113 -7.312 1.00 82.62 91 LEU A N 1
ATOM 700 C CA . LEU A 1 91 ? 4.721 38.383 -8.427 1.00 82.62 91 LEU A CA 1
ATOM 701 C C . LEU A 1 91 ? 3.676 37.749 -9.357 1.00 82.62 91 LEU A C 1
ATOM 703 O O . LEU A 1 91 ? 3.911 37.669 -10.560 1.00 82.62 91 LEU A O 1
ATOM 707 N N . MET A 1 92 ? 2.519 37.328 -8.835 1.00 75.25 92 MET A N 1
ATOM 708 C CA . MET A 1 92 ? 1.417 36.795 -9.643 1.00 75.25 92 MET A CA 1
ATOM 709 C C . MET A 1 92 ? 0.737 37.873 -10.499 1.00 75.25 92 MET A C 1
ATOM 711 O O . MET A 1 92 ? 0.426 37.606 -11.655 1.00 75.25 92 MET A O 1
ATOM 715 N N . GLU A 1 93 ? 0.540 39.092 -9.991 1.00 78.00 93 GLU A N 1
ATOM 716 C CA . GLU A 1 93 ? -0.095 40.187 -10.753 1.00 78.00 93 GLU A CA 1
ATOM 717 C C . GLU A 1 93 ? 0.664 40.571 -12.037 1.00 78.00 93 GLU A C 1
ATOM 719 O O . GLU A 1 93 ? 0.072 41.108 -12.973 1.00 78.00 93 GLU A O 1
ATOM 724 N N . LYS A 1 94 ? 1.970 40.284 -12.093 1.00 74.31 94 LYS A N 1
ATOM 725 C CA . LYS A 1 94 ? 2.889 40.675 -13.176 1.00 74.31 94 LYS A CA 1
ATOM 726 C C . LYS A 1 94 ? 3.329 39.491 -14.058 1.00 74.31 94 LYS A C 1
ATOM 728 O O . LYS A 1 94 ? 4.259 39.638 -14.849 1.00 74.31 94 LYS A O 1
ATOM 733 N N . ALA A 1 95 ? 2.707 38.322 -13.902 1.00 71.56 95 ALA A N 1
ATOM 734 C CA . ALA A 1 95 ? 3.162 37.057 -14.477 1.00 71.56 95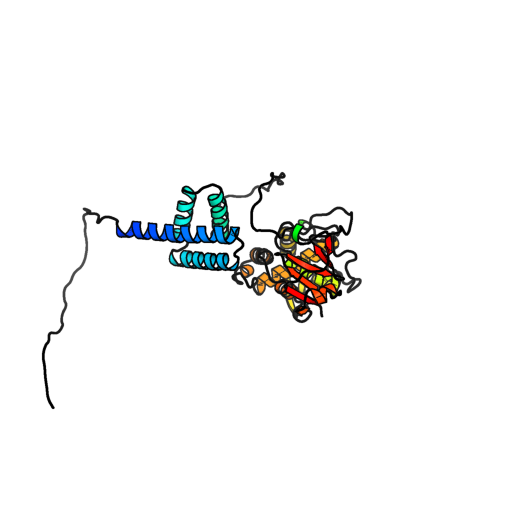 ALA A CA 1
ATOM 735 C C . ALA A 1 95 ? 2.369 36.577 -15.706 1.00 71.56 95 ALA A C 1
ATOM 737 O O . ALA A 1 95 ? 1.188 36.882 -15.871 1.00 71.56 95 ALA A O 1
ATOM 738 N N . ASP A 1 96 ? 3.012 35.758 -16.546 1.00 69.69 96 ASP A N 1
ATOM 739 C CA . ASP A 1 96 ? 2.343 35.041 -17.634 1.00 69.69 96 ASP A CA 1
ATOM 740 C C . ASP A 1 96 ? 1.481 33.868 -17.125 1.00 69.69 96 ASP A C 1
ATOM 742 O O . ASP A 1 96 ? 1.563 33.450 -15.969 1.00 69.69 96 ASP A O 1
ATOM 746 N N . VAL A 1 97 ? 0.647 33.312 -18.008 1.00 57.28 97 VAL A N 1
ATOM 747 C CA . VAL A 1 97 ? -0.326 32.257 -17.673 1.00 57.28 97 VAL A CA 1
ATOM 748 C C . VAL A 1 97 ? 0.342 30.990 -17.121 1.00 57.28 97 VAL A C 1
ATOM 750 O O . VAL A 1 97 ? -0.155 30.418 -16.151 1.00 57.28 97 VAL A O 1
ATOM 753 N N . SER A 1 98 ? 1.482 30.571 -17.682 1.00 56.69 98 SER A N 1
ATOM 754 C CA . SER A 1 98 ? 2.184 29.356 -17.242 1.00 56.69 98 SER A CA 1
ATOM 755 C C . SER A 1 98 ? 2.815 29.533 -15.859 1.00 56.69 98 SER A C 1
ATOM 757 O O . SER A 1 98 ? 2.795 28.621 -15.027 1.00 56.69 98 SER A O 1
ATOM 759 N N . TRP A 1 99 ? 3.295 30.745 -15.577 1.00 63.22 99 TRP A N 1
ATOM 760 C CA . TRP A 1 99 ? 3.801 31.128 -14.268 1.00 63.22 99 TRP A CA 1
ATOM 761 C C . TRP A 1 99 ? 2.687 31.262 -13.225 1.00 63.22 99 TRP A C 1
ATOM 763 O O . TRP A 1 99 ? 2.818 30.770 -12.103 1.00 63.22 99 TRP A O 1
ATOM 773 N N . LEU A 1 100 ? 1.556 31.861 -13.600 1.00 65.62 100 LEU A N 1
ATOM 774 C CA . LEU A 1 100 ? 0.375 32.017 -12.750 1.00 65.62 100 LEU A CA 1
ATOM 775 C C . LEU A 1 100 ? -0.198 30.683 -12.260 1.00 65.62 100 LEU A C 1
ATOM 777 O O . LEU A 1 100 ? -0.537 30.561 -11.082 1.00 65.62 100 LEU A O 1
ATOM 781 N N . GLU A 1 101 ? -0.316 29.681 -13.132 1.00 65.19 101 GLU A N 1
ATOM 782 C CA . GLU A 1 101 ? -0.813 28.351 -12.751 1.00 65.19 101 GLU A CA 1
ATOM 783 C C . GLU A 1 101 ? 0.126 27.649 -11.764 1.00 65.19 101 GLU A C 1
ATOM 785 O O . GLU A 1 101 ? -0.324 27.082 -10.762 1.00 65.19 101 GLU A O 1
ATOM 790 N N . TYR A 1 102 ? 1.436 27.757 -11.994 1.00 65.62 102 TYR A N 1
ATOM 791 C CA . TYR A 1 102 ? 2.455 27.227 -11.095 1.00 65.62 102 TYR A CA 1
ATOM 792 C C . TYR A 1 102 ? 2.425 27.916 -9.719 1.00 65.62 102 TYR A C 1
ATOM 794 O O . TYR A 1 102 ? 2.359 27.235 -8.692 1.00 65.62 102 TYR A O 1
ATOM 802 N N . MET A 1 103 ? 2.356 29.252 -9.680 1.00 62.94 103 MET A N 1
ATOM 803 C CA . MET A 1 103 ? 2.217 30.013 -8.431 1.00 62.94 103 MET A CA 1
ATOM 804 C C . MET A 1 103 ? 0.927 29.673 -7.679 1.00 62.94 103 MET A C 1
ATOM 806 O O . MET A 1 103 ? 0.966 29.482 -6.467 1.00 62.94 103 MET A O 1
ATOM 810 N N . ARG A 1 104 ? -0.216 29.524 -8.367 1.00 65.50 104 ARG A N 1
ATOM 811 C CA . ARG A 1 104 ? -1.488 29.116 -7.733 1.00 65.50 104 ARG A CA 1
ATOM 812 C C . ARG A 1 104 ? -1.390 27.743 -7.071 1.00 65.50 104 ARG A C 1
ATOM 814 O O . ARG A 1 104 ? -1.916 27.563 -5.973 1.00 65.50 104 ARG A O 1
ATOM 821 N N . ARG A 1 105 ? -0.697 26.788 -7.702 1.00 67.75 105 ARG A N 1
ATOM 822 C CA . ARG A 1 105 ? -0.450 25.458 -7.124 1.00 67.75 105 ARG A CA 1
ATOM 823 C C . ARG A 1 105 ? 0.394 25.544 -5.849 1.00 67.75 105 ARG A C 1
ATOM 825 O O . ARG A 1 105 ? 0.032 24.911 -4.861 1.00 67.75 105 ARG A O 1
ATOM 832 N N . LEU A 1 106 ? 1.473 26.330 -5.857 1.00 68.56 106 LEU A N 1
ATOM 833 C CA . LEU A 1 106 ? 2.317 26.536 -4.673 1.00 68.56 106 LEU A CA 1
ATOM 834 C C . LEU A 1 106 ? 1.566 27.279 -3.558 1.00 68.56 106 LEU A C 1
ATOM 836 O O . LEU A 1 106 ? 1.592 26.845 -2.413 1.00 68.56 106 LEU A O 1
ATOM 840 N N . MET A 1 107 ? 0.802 28.322 -3.890 1.00 61.50 107 MET A N 1
ATOM 841 C CA . MET A 1 107 ? -0.022 29.051 -2.919 1.00 61.50 107 MET A CA 1
ATOM 842 C C . MET A 1 107 ? -1.073 28.162 -2.246 1.00 61.50 107 MET A C 1
ATOM 844 O O . MET A 1 107 ? -1.258 28.273 -1.037 1.00 61.50 107 MET A O 1
ATOM 848 N N . LYS A 1 108 ? -1.717 27.245 -2.984 1.00 64.31 108 LYS A N 1
ATOM 849 C CA . LYS A 1 108 ? -2.656 26.272 -2.397 1.00 64.31 108 LYS A CA 1
ATOM 850 C C . LYS A 1 108 ? -1.959 25.232 -1.507 1.00 64.31 108 LYS A C 1
ATOM 852 O O . LYS A 1 108 ? -2.558 24.771 -0.542 1.00 64.31 108 LYS A O 1
ATOM 857 N N . LEU A 1 109 ? -0.712 24.874 -1.818 1.00 55.53 109 LEU A N 1
ATOM 858 C CA . LEU A 1 109 ? 0.103 23.961 -1.010 1.00 55.53 109 LEU A CA 1
ATOM 859 C C . LEU A 1 109 ? 0.602 24.622 0.288 1.00 55.53 109 LEU A C 1
ATOM 861 O O . LEU A 1 109 ? 0.675 23.964 1.320 1.00 55.53 109 LEU A O 1
ATOM 865 N N . TRP A 1 110 ? 0.943 25.911 0.242 1.00 60.59 110 TRP A N 1
ATOM 866 C CA . TRP A 1 110 ? 1.536 26.640 1.369 1.00 60.59 110 TRP A CA 1
ATOM 867 C C . TRP A 1 110 ? 0.520 27.324 2.292 1.00 60.59 110 TRP A C 1
ATOM 869 O O . TRP A 1 110 ? 0.824 27.514 3.471 1.00 60.59 110 TRP A O 1
ATOM 879 N N . PHE A 1 111 ? -0.662 27.672 1.770 1.00 65.75 111 PHE A N 1
ATOM 880 C CA . PHE A 1 111 ? -1.723 28.400 2.474 1.00 65.75 111 PHE A CA 1
ATOM 881 C C . PHE A 1 111 ? -3.111 27.781 2.187 1.00 65.75 111 PHE A C 1
ATOM 883 O O . PHE A 1 111 ? -3.907 28.361 1.442 1.00 65.75 111 PHE A O 1
ATOM 890 N N . PRO A 1 112 ? -3.422 26.594 2.746 1.00 51.03 112 PRO A N 1
ATOM 891 C CA . PRO A 1 112 ? -4.654 25.858 2.441 1.00 51.03 112 PRO A CA 1
ATOM 892 C C . PRO A 1 112 ? -5.943 26.470 3.026 1.00 51.03 112 PRO A C 1
ATOM 894 O O . PRO A 1 112 ? -7.029 26.066 2.624 1.00 51.03 112 PRO A O 1
ATOM 897 N N . GLU A 1 113 ? -5.857 27.456 3.924 1.00 48.44 113 GLU A N 1
ATOM 898 C CA . GLU A 1 113 ? -7.002 28.074 4.630 1.00 48.44 113 GLU A CA 1
ATOM 899 C C . GLU A 1 113 ? -7.915 28.967 3.753 1.00 48.44 113 GLU A C 1
ATOM 901 O O . GLU A 1 113 ? -8.813 29.630 4.263 1.00 48.44 113 GLU A O 1
ATOM 906 N N . MET A 1 114 ? -7.717 29.023 2.429 1.00 49.12 114 MET A N 1
ATOM 907 C CA . MET A 1 114 ? -8.482 29.929 1.550 1.00 49.12 114 MET A CA 1
ATOM 908 C C . MET A 1 114 ? -9.933 29.495 1.260 1.00 49.12 114 MET A C 1
ATOM 910 O O . MET A 1 114 ? -10.671 30.281 0.669 1.00 49.12 114 MET A O 1
ATOM 914 N N . ASP A 1 115 ? -10.345 28.284 1.651 1.00 42.78 115 ASP A N 1
ATOM 915 C CA . ASP A 1 115 ? -11.664 27.718 1.309 1.00 42.78 115 ASP A CA 1
ATOM 916 C C . ASP A 1 115 ? -12.733 27.890 2.431 1.00 42.78 115 ASP A C 1
ATOM 918 O O . ASP A 1 115 ? -13.893 27.531 2.232 1.00 42.78 115 ASP A O 1
ATOM 922 N N . ASP A 1 116 ? -12.397 28.470 3.595 1.00 36.19 116 ASP A N 1
ATOM 923 C CA . ASP A 1 116 ? -13.229 28.419 4.822 1.00 36.19 116 ASP A CA 1
ATOM 924 C C . ASP A 1 116 ? -14.283 29.551 4.965 1.00 36.19 116 ASP A C 1
ATOM 926 O O . ASP A 1 116 ? -14.525 30.097 6.045 1.00 36.19 116 ASP A O 1
ATOM 930 N N . ALA A 1 117 ? -14.942 29.926 3.861 1.00 33.22 117 ALA A N 1
ATOM 931 C CA . ALA A 1 117 ? -15.989 30.955 3.861 1.00 33.22 117 ALA A CA 1
ATOM 932 C C . ALA A 1 117 ? -17.201 30.622 2.964 1.00 33.22 117 ALA A C 1
ATOM 934 O O . ALA A 1 117 ? -17.287 31.084 1.825 1.00 33.22 117 ALA A O 1
ATOM 935 N N . SER A 1 118 ? -18.208 29.973 3.572 1.00 29.75 118 SER A N 1
ATOM 936 C CA . SER A 1 118 ? -19.640 29.853 3.174 1.00 29.75 118 SER A CA 1
ATOM 937 C C . SER A 1 118 ? -20.120 28.432 2.800 1.00 29.75 118 SER A C 1
ATOM 939 O O . SER A 1 118 ? -19.337 27.614 2.323 1.00 29.75 118 SER A O 1
ATOM 941 N N . PRO A 1 119 ? -21.401 28.089 3.074 1.00 37.84 119 PRO A N 1
ATOM 942 C CA . PRO A 1 119 ? -21.813 26.702 3.290 1.00 37.84 119 PRO A CA 1
ATOM 943 C C . PRO A 1 119 ? -22.185 25.927 2.018 1.00 37.84 119 PRO A C 1
ATOM 945 O O . PRO A 1 119 ? -22.581 26.480 0.993 1.00 37.84 119 PRO A O 1
ATOM 948 N N . THR A 1 120 ? -22.124 24.602 2.144 1.00 38.75 120 THR A N 1
ATOM 949 C CA . THR A 1 120 ? -22.446 23.617 1.106 1.00 38.75 120 THR A CA 1
ATOM 950 C C . THR A 1 120 ? -23.885 23.695 0.588 1.00 38.75 120 THR A C 1
ATOM 952 O O . THR A 1 120 ? -24.849 23.757 1.351 1.00 38.75 120 THR A O 1
ATOM 955 N N . PRO A 1 121 ? -24.039 23.495 -0.727 1.00 32.38 121 PRO A N 1
ATOM 956 C CA . PRO A 1 121 ? -24.934 22.455 -1.226 1.00 32.38 121 PRO A CA 1
ATOM 957 C C . PRO A 1 121 ? -24.145 21.321 -1.907 1.00 32.38 121 PRO A C 1
ATOM 959 O O . PRO A 1 121 ? -22.964 21.453 -2.223 1.00 32.38 121 PRO A O 1
ATOM 962 N N . SER A 1 122 ? -24.789 20.165 -2.085 1.00 32.50 122 SER A N 1
ATOM 963 C CA . SER A 1 122 ? -24.153 18.933 -2.578 1.00 32.50 122 SER A CA 1
ATOM 964 C C . SER A 1 122 ? -23.486 19.094 -3.956 1.00 32.50 122 SER A C 1
ATOM 966 O O . SER A 1 122 ? -24.064 19.740 -4.831 1.00 32.50 122 SER A O 1
ATOM 968 N N . PRO A 1 123 ? -22.315 18.470 -4.200 1.00 38.25 123 PRO A N 1
ATOM 969 C CA . PRO A 1 123 ? -21.621 18.607 -5.475 1.00 38.25 123 PRO A CA 1
ATOM 970 C C . PRO A 1 123 ? -22.385 17.894 -6.607 1.00 38.25 123 PRO A C 1
ATOM 972 O O . PRO A 1 123 ? -22.710 16.709 -6.462 1.00 38.25 123 PRO A O 1
ATOM 975 N N . PRO A 1 124 ? -22.641 18.557 -7.751 1.00 34.31 124 PRO A N 1
ATOM 976 C CA . PRO A 1 124 ? -23.099 17.874 -8.954 1.00 34.31 124 PRO A CA 1
ATOM 977 C C . PRO A 1 124 ? -21.978 16.983 -9.511 1.00 34.31 124 PRO A C 1
ATOM 979 O O . PRO A 1 124 ? -20.791 17.275 -9.356 1.00 34.31 124 PRO A O 1
ATOM 982 N N . SER A 1 125 ? -22.348 15.884 -10.169 1.00 33.72 125 SER A N 1
ATOM 983 C CA . SER A 1 125 ? -21.385 14.968 -10.792 1.00 33.72 125 SER A CA 1
ATOM 984 C C . SER A 1 125 ? -20.530 15.694 -11.844 1.00 33.72 125 SER A C 1
ATOM 986 O O . SER A 1 125 ? -21.104 16.368 -12.703 1.00 33.72 125 SER A O 1
ATOM 988 N N . PRO A 1 126 ? -19.187 15.559 -11.840 1.00 37.31 126 PRO A N 1
ATOM 989 C CA . PRO A 1 126 ? -18.354 16.226 -12.834 1.00 37.31 126 PRO A CA 1
ATOM 990 C C . PRO A 1 126 ? -18.592 15.652 -14.234 1.00 37.31 126 PRO A C 1
ATOM 992 O O . PRO A 1 126 ? -18.403 14.457 -14.468 1.00 37.31 126 PRO A O 1
ATOM 995 N N . ALA A 1 127 ? -18.962 16.518 -15.175 1.00 29.78 127 ALA A N 1
ATOM 996 C CA . ALA A 1 127 ? -18.857 16.224 -16.600 1.00 29.78 127 ALA A CA 1
ATOM 997 C C . ALA A 1 127 ? -17.368 16.109 -17.010 1.00 29.78 127 ALA A C 1
ATOM 999 O O . ALA A 1 127 ? -16.503 16.691 -16.346 1.00 29.78 127 ALA A O 1
ATOM 1000 N N . PRO A 1 128 ? -17.033 15.375 -18.086 1.00 35.94 128 PRO A N 1
ATOM 1001 C CA . PRO A 1 128 ? -15.644 15.186 -18.492 1.00 35.94 128 PRO A CA 1
ATOM 1002 C C . PRO A 1 128 ? -15.076 16.469 -19.118 1.00 35.94 128 PRO A C 1
ATOM 1004 O O . PRO A 1 128 ? -15.403 16.808 -20.255 1.00 35.94 128 PRO A O 1
ATOM 1007 N N . SER A 1 129 ? -14.206 17.173 -18.389 1.00 32.06 129 SER A N 1
ATOM 1008 C CA . SER A 1 129 ? -13.477 18.327 -18.934 1.00 32.06 129 SER A CA 1
ATOM 1009 C C . SER A 1 129 ? -12.368 17.903 -19.912 1.00 32.06 129 SER A C 1
ATOM 1011 O O . SER A 1 129 ? -11.746 16.853 -19.720 1.00 32.06 129 SER A O 1
ATOM 1013 N N . PRO A 1 130 ? -12.113 18.703 -20.966 1.00 29.94 130 PRO A N 1
ATOM 1014 C CA . PRO A 1 130 ? -11.222 18.337 -22.061 1.00 29.94 130 PRO A CA 1
ATOM 1015 C C . PRO A 1 130 ? -9.738 18.466 -21.688 1.00 29.94 130 PRO A C 1
ATOM 1017 O O . PRO A 1 130 ? -9.370 19.095 -20.698 1.00 29.94 130 PRO A O 1
ATOM 1020 N N . GLY A 1 131 ? -8.880 17.829 -22.488 1.00 39.19 131 GLY A N 1
ATOM 1021 C CA . GLY A 1 131 ? -7.466 17.635 -22.167 1.00 39.19 131 GLY A CA 1
ATOM 1022 C C . GLY A 1 131 ? -6.644 18.921 -22.012 1.00 39.19 131 GLY A C 1
ATOM 1023 O O . GLY A 1 131 ? -6.685 19.808 -22.858 1.00 39.19 131 GLY A O 1
ATOM 1024 N N . GLY A 1 132 ? -5.817 18.942 -20.967 1.00 25.30 132 GLY A N 1
ATOM 1025 C CA . GLY A 1 132 ? -4.745 19.906 -20.725 1.00 25.30 132 GLY A CA 1
ATOM 1026 C C . GLY A 1 132 ? -3.706 19.247 -19.817 1.00 25.30 132 GLY A C 1
ATOM 1027 O O . GLY A 1 132 ? -4.017 18.867 -18.691 1.00 25.30 132 GLY A O 1
ATOM 1028 N N . GLY A 1 133 ? -2.503 18.992 -20.337 1.00 37.06 133 GLY A N 1
ATOM 1029 C CA . GLY A 1 133 ? -1.496 18.175 -19.658 1.00 37.06 133 GLY A CA 1
ATOM 1030 C C . GLY A 1 133 ? -0.554 18.982 -18.765 1.00 37.06 133 GLY A C 1
ATOM 1031 O O . GLY A 1 133 ? 0.262 19.744 -19.267 1.00 37.06 133 GLY A O 1
ATOM 1032 N N . GLY A 1 134 ? -0.595 18.726 -17.458 1.00 28.52 134 GLY A N 1
ATOM 1033 C CA . GLY A 1 134 ? 0.389 19.173 -16.467 1.00 28.52 134 GLY A CA 1
ATOM 1034 C C . GLY A 1 134 ? 0.148 18.421 -15.153 1.00 28.52 134 GLY A C 1
ATOM 1035 O O . GLY A 1 134 ? -0.990 18.154 -14.792 1.00 28.52 134 GLY A O 1
ATOM 1036 N N . GLY A 1 135 ? 1.140 17.969 -14.392 1.00 32.31 135 GLY A N 1
ATOM 1037 C CA . GLY A 1 135 ? 2.585 18.210 -14.484 1.00 32.31 135 GLY A CA 1
ATOM 1038 C C . GLY A 1 135 ? 3.351 17.639 -13.278 1.00 32.31 135 GLY A C 1
ATOM 1039 O O . GLY A 1 135 ? 4.566 17.484 -13.338 1.00 32.31 135 GLY A O 1
ATOM 1040 N N . GLY A 1 136 ? 2.653 17.224 -12.209 1.00 37.41 136 GLY A N 1
ATOM 1041 C CA . GLY A 1 136 ? 3.169 16.213 -11.282 1.00 37.41 136 GLY A CA 1
ATOM 1042 C C . GLY A 1 136 ? 3.307 14.893 -12.038 1.00 37.41 136 GLY A C 1
ATOM 1043 O O . GLY A 1 136 ? 2.313 14.206 -12.263 1.00 37.41 136 GLY A O 1
ATOM 1044 N N . GLY A 1 137 ? 4.512 14.612 -12.538 1.00 44.22 137 GLY A N 1
ATOM 1045 C CA . GLY A 1 137 ? 4.736 13.605 -13.573 1.00 44.22 137 GLY A CA 1
ATOM 1046 C C . GLY A 1 137 ? 4.434 12.179 -13.121 1.00 44.22 137 GLY A C 1
ATOM 1047 O O . GLY A 1 137 ? 5.343 11.490 -12.657 1.00 44.22 137 GLY A O 1
ATOM 1048 N N . ARG A 1 138 ? 3.181 11.737 -13.324 1.00 56.34 138 ARG A N 1
ATOM 1049 C CA . ARG A 1 138 ? 2.778 10.323 -13.281 1.00 56.34 138 ARG A CA 1
ATOM 1050 C C . ARG A 1 138 ? 3.758 9.497 -14.112 1.00 56.34 138 ARG A C 1
ATOM 1052 O O . ARG A 1 138 ? 4.149 9.913 -15.204 1.00 56.34 138 ARG A O 1
ATOM 1059 N N . ALA A 1 139 ? 4.110 8.317 -13.613 1.00 66.06 139 ALA A N 1
ATOM 1060 C CA . ALA A 1 139 ? 4.937 7.374 -14.348 1.00 66.06 139 ALA A CA 1
ATOM 1061 C C . ALA A 1 139 ? 4.331 7.092 -15.734 1.00 66.06 139 ALA A C 1
ATOM 1063 O O . ALA A 1 139 ? 3.163 6.719 -15.850 1.00 66.06 139 ALA A O 1
ATOM 1064 N N . SER A 1 140 ? 5.117 7.317 -16.789 1.00 76.69 140 SER A N 1
ATOM 1065 C CA . SER A 1 140 ? 4.658 7.168 -18.172 1.00 76.69 140 SER A CA 1
ATOM 1066 C C . SER A 1 140 ? 4.474 5.684 -18.498 1.00 76.69 140 SER A C 1
ATOM 1068 O O . SER A 1 140 ? 5.464 4.951 -18.433 1.00 76.69 140 SER A O 1
ATOM 1070 N N . PRO A 1 141 ? 3.275 5.210 -18.897 1.00 77.50 141 PRO A N 1
ATOM 1071 C CA . PRO A 1 141 ? 3.055 3.796 -19.215 1.00 77.50 141 PRO A CA 1
ATOM 1072 C C . PRO A 1 141 ? 4.006 3.256 -20.290 1.00 77.50 141 PRO A C 1
ATOM 1074 O O . PRO A 1 141 ? 4.413 2.097 -20.228 1.00 77.50 141 PRO A O 1
ATOM 1077 N N . ASN A 1 142 ? 4.441 4.117 -21.217 1.00 81.06 142 ASN A N 1
ATOM 1078 C CA . ASN A 1 142 ? 5.401 3.782 -22.271 1.00 81.06 142 ASN A CA 1
ATOM 1079 C C . ASN A 1 142 ? 6.754 3.302 -21.715 1.00 81.06 142 ASN A C 1
ATOM 1081 O O . ASN A 1 142 ? 7.435 2.511 -22.364 1.00 81.06 142 ASN A O 1
ATOM 1085 N N . ASN A 1 143 ? 7.130 3.722 -20.502 1.00 85.06 143 ASN A N 1
ATOM 1086 C CA . ASN A 1 143 ? 8.386 3.313 -19.877 1.00 85.06 143 ASN A CA 1
ATOM 1087 C C . ASN A 1 143 ? 8.363 1.838 -19.439 1.00 85.06 143 ASN A C 1
ATOM 1089 O O . ASN A 1 143 ? 9.425 1.241 -19.293 1.00 85.06 143 ASN A O 1
ATOM 1093 N N . PHE A 1 144 ? 7.192 1.220 -19.254 1.00 88.25 144 PHE A N 1
ATOM 1094 C CA . PHE A 1 144 ? 7.062 -0.123 -18.666 1.00 88.25 144 PHE A CA 1
ATOM 1095 C C . PHE A 1 144 ? 6.900 -1.243 -19.706 1.00 88.25 144 PHE A C 1
ATOM 1097 O O . PHE A 1 144 ? 6.870 -2.420 -19.346 1.00 88.25 144 PHE A O 1
ATOM 1104 N N . GLY A 1 145 ? 6.857 -0.891 -20.995 1.00 90.06 145 GLY A N 1
ATOM 1105 C CA . GLY A 1 145 ? 6.666 -1.840 -22.090 1.00 90.06 145 GLY A CA 1
ATOM 1106 C C . GLY A 1 145 ? 5.225 -2.369 -22.196 1.00 90.06 145 GLY A C 1
ATOM 1107 O O . GLY A 1 145 ? 4.304 -1.819 -21.587 1.00 90.06 145 GLY A O 1
ATOM 1108 N N . PRO A 1 146 ? 4.990 -3.421 -23.000 1.00 92.62 146 PRO A N 1
ATOM 1109 C CA . PRO A 1 146 ? 3.655 -3.976 -23.188 1.00 92.62 146 PRO A CA 1
ATOM 1110 C C . PRO A 1 146 ? 3.127 -4.637 -21.907 1.00 92.62 146 PRO A C 1
ATOM 1112 O O . PRO A 1 146 ? 3.866 -5.287 -21.166 1.00 92.62 146 PRO A O 1
ATOM 1115 N N . SER A 1 147 ? 1.817 -4.525 -21.682 1.00 95.31 147 SER A N 1
ATOM 1116 C CA . SER A 1 147 ? 1.123 -5.163 -20.559 1.00 95.31 147 SER A CA 1
ATOM 1117 C C . SER A 1 147 ? -0.155 -5.871 -21.009 1.00 95.31 147 SER A C 1
ATOM 1119 O O . SER A 1 147 ? -0.921 -5.360 -21.832 1.00 95.31 147 SER A O 1
ATOM 1121 N N . GLN A 1 148 ? -0.399 -7.054 -20.453 1.00 95.62 148 GLN A N 1
ATOM 1122 C CA . GLN A 1 148 ? -1.528 -7.921 -20.776 1.00 95.62 148 GLN A CA 1
ATOM 1123 C C . GLN A 1 148 ? -2.725 -7.631 -19.847 1.00 95.62 148 GLN A C 1
ATOM 1125 O O . GLN A 1 148 ? -2.527 -7.548 -18.629 1.00 95.62 148 GLN A O 1
ATOM 1130 N N . PRO A 1 149 ? -3.962 -7.505 -20.370 1.00 95.44 149 PRO A N 1
ATOM 1131 C CA . PRO A 1 149 ? -5.153 -7.508 -19.528 1.00 95.44 149 PRO A CA 1
ATOM 1132 C C . PRO A 1 149 ? -5.344 -8.908 -18.933 1.00 95.44 149 PRO A C 1
ATOM 1134 O O . PRO A 1 149 ? -5.191 -9.908 -19.632 1.00 95.44 149 PRO A O 1
ATOM 1137 N N . MET A 1 150 ? -5.672 -8.982 -17.647 1.00 95.69 150 MET A N 1
ATOM 1138 C CA . MET A 1 150 ? -5.810 -10.260 -16.932 1.00 95.69 150 MET A CA 1
ATOM 1139 C C . MET A 1 150 ? -7.268 -10.693 -16.737 1.00 95.69 150 MET A C 1
ATOM 1141 O O . MET A 1 150 ? -7.535 -11.716 -16.118 1.00 95.69 150 MET A O 1
ATOM 1145 N N . SER A 1 151 ? -8.203 -9.918 -17.288 1.00 94.88 151 SER A N 1
ATOM 1146 C CA . SER A 1 151 ? -9.645 -10.118 -17.208 1.00 94.88 151 SER A CA 1
ATOM 1147 C C . SER A 1 151 ? -10.346 -9.257 -18.259 1.00 94.88 151 SER A C 1
ATOM 1149 O O . SER A 1 151 ? -9.799 -8.242 -18.697 1.00 94.88 151 SER A O 1
ATOM 1151 N N . ASN A 1 152 ? -11.564 -9.661 -18.621 1.00 93.38 152 ASN A N 1
ATOM 1152 C CA . ASN A 1 152 ? -12.493 -8.907 -19.469 1.00 93.38 152 ASN A CA 1
ATOM 1153 C C . ASN A 1 152 ? -13.748 -8.457 -18.690 1.00 93.38 152 ASN A C 1
ATOM 1155 O O . ASN A 1 152 ? -14.722 -8.012 -19.294 1.00 93.38 152 ASN A O 1
ATOM 1159 N N . LEU A 1 153 ? -13.759 -8.626 -17.363 1.00 94.00 153 LEU A N 1
ATOM 1160 C CA . LEU A 1 153 ? -14.871 -8.213 -16.509 1.00 94.00 153 LEU A CA 1
ATOM 1161 C C . LEU A 1 153 ? -14.952 -6.674 -16.398 1.00 94.00 153 LEU A C 1
ATOM 1163 O O . LEU A 1 153 ? -13.926 -5.996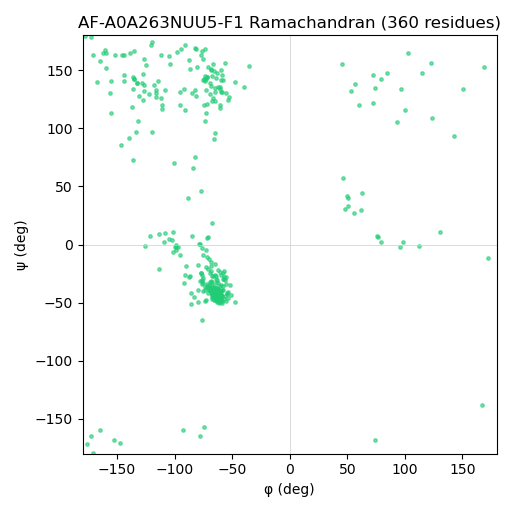 -16.510 1.00 94.00 153 LEU A O 1
ATOM 1167 N N . PRO A 1 154 ? -16.148 -6.101 -16.156 1.00 91.88 154 PRO A N 1
ATOM 1168 C CA . PRO A 1 154 ? -16.298 -4.666 -15.932 1.00 91.88 154 PRO A CA 1
ATOM 1169 C C . PRO A 1 154 ? -15.508 -4.186 -14.710 1.00 91.88 154 PRO A C 1
ATOM 1171 O O . PRO A 1 154 ? -15.576 -4.784 -13.639 1.00 91.88 154 PRO A O 1
ATOM 1174 N N . VAL A 1 155 ? -14.807 -3.062 -14.861 1.00 92.88 155 VAL A N 1
ATOM 1175 C CA . VAL A 1 155 ? -14.113 -2.388 -13.757 1.00 92.88 155 VAL A CA 1
ATOM 1176 C C . VAL A 1 155 ? -15.109 -1.534 -12.970 1.00 92.88 155 VAL A C 1
ATOM 1178 O O . VAL A 1 155 ? -15.794 -0.692 -13.551 1.00 92.88 155 VAL A O 1
ATOM 1181 N N . THR A 1 156 ? -15.161 -1.712 -11.650 1.00 93.50 156 THR A N 1
ATOM 1182 C CA . THR A 1 156 ? -15.949 -0.897 -10.716 1.00 93.50 156 THR A CA 1
ATOM 1183 C C . THR A 1 156 ? -15.068 0.069 -9.919 1.00 93.50 156 THR A C 1
ATOM 1185 O O . THR A 1 156 ? -13.844 -0.072 -9.842 1.00 93.50 156 THR A O 1
ATOM 1188 N N . GLU A 1 157 ? -15.700 1.083 -9.322 1.00 94.62 157 GLU A N 1
ATOM 1189 C CA . GLU A 1 157 ? -15.050 2.022 -8.405 1.00 94.62 157 GLU A CA 1
ATOM 1190 C C . GLU A 1 157 ? -14.947 1.459 -6.977 1.00 94.62 157 GLU A C 1
ATOM 1192 O O . GLU A 1 157 ? -15.920 0.989 -6.392 1.00 94.62 157 GLU A O 1
ATOM 1197 N N . GLY A 1 158 ? -13.770 1.581 -6.370 1.00 94.31 158 GLY A N 1
ATOM 1198 C CA . GLY A 1 158 ? -13.480 1.200 -4.986 1.00 94.31 158 GLY A CA 1
ATOM 1199 C C . GLY A 1 158 ? -14.164 2.080 -3.938 1.00 94.31 158 GLY A C 1
ATOM 1200 O O . GLY A 1 158 ? -14.325 1.647 -2.801 1.00 94.31 158 GLY A O 1
ATOM 1201 N N . SER A 1 159 ? -14.625 3.278 -4.314 1.00 94.06 159 SER A N 1
ATOM 1202 C CA . SER A 1 159 ? -15.207 4.299 -3.421 1.00 94.06 159 SER A CA 1
ATOM 1203 C C . SER A 1 159 ? -16.419 3.816 -2.601 1.00 94.06 159 SER A C 1
ATOM 1205 O O . SER A 1 159 ? -16.727 4.375 -1.545 1.00 94.06 159 SER A O 1
ATOM 1207 N N . LYS A 1 160 ? -17.103 2.770 -3.086 1.00 94.06 160 LYS A N 1
ATOM 1208 C CA . LYS A 1 160 ? -18.304 2.151 -2.500 1.00 94.06 160 LYS A CA 1
ATOM 1209 C C . LYS A 1 160 ? -18.015 0.848 -1.737 1.00 94.06 160 LYS A C 1
ATOM 1211 O O . LYS A 1 160 ? -18.907 0.315 -1.081 1.00 94.06 160 LYS A O 1
ATOM 1216 N N . HIS A 1 161 ? -16.784 0.343 -1.789 1.00 97.50 161 HIS A N 1
ATOM 1217 C CA . HIS A 1 161 ? -16.385 -0.959 -1.252 1.00 97.50 161 HIS A CA 1
ATOM 1218 C C . HIS A 1 161 ? -15.689 -0.812 0.113 1.00 97.50 161 HIS A C 1
ATOM 1220 O O . HIS A 1 161 ? -14.483 -0.990 0.235 1.00 97.50 161 HIS A O 1
ATOM 1226 N N . PHE A 1 162 ? -16.448 -0.437 1.150 1.00 96.12 162 PHE A N 1
ATOM 1227 C CA . PHE A 1 162 ? -15.938 -0.211 2.520 1.00 96.12 162 PHE A CA 1
ATOM 1228 C C . PHE A 1 162 ? -16.673 -1.004 3.616 1.00 96.12 162 PHE A C 1
ATOM 1230 O O . PHE A 1 162 ? -16.324 -0.910 4.791 1.00 96.12 162 PHE A O 1
ATOM 1237 N N . ASN A 1 163 ? -17.690 -1.794 3.264 1.00 96.50 163 ASN A N 1
ATOM 1238 C CA . ASN A 1 163 ? -18.473 -2.582 4.222 1.00 96.50 163 ASN A CA 1
ATOM 1239 C C . ASN A 1 163 ? -17.777 -3.918 4.532 1.00 96.50 163 ASN A C 1
ATOM 1241 O O . ASN A 1 163 ? -18.267 -4.984 4.168 1.00 96.50 163 ASN A O 1
ATOM 1245 N N . TYR A 1 164 ? -16.608 -3.850 5.168 1.00 97.94 164 TYR A N 1
ATOM 1246 C CA . TYR A 1 164 ? -15.819 -5.033 5.506 1.00 97.94 164 TYR A CA 1
ATOM 1247 C C . TYR A 1 164 ? -16.449 -5.859 6.639 1.00 97.94 164 TYR A C 1
ATOM 1249 O O . TYR A 1 164 ? -16.995 -5.320 7.601 1.00 97.94 164 TYR A O 1
ATOM 1257 N N . LYS A 1 165 ? -16.319 -7.185 6.548 1.00 97.75 165 LYS A N 1
ATOM 1258 C CA . LYS A 1 165 ? -16.620 -8.134 7.622 1.00 97.75 165 LYS A CA 1
ATOM 1259 C C . LYS A 1 165 ? -15.440 -9.099 7.761 1.00 97.75 165 LYS A C 1
ATOM 1261 O O . LYS A 1 165 ? -15.038 -9.662 6.745 1.00 97.75 165 LYS A O 1
ATOM 1266 N N . PRO A 1 166 ? -14.873 -9.297 8.967 1.00 97.62 166 PRO A N 1
ATOM 1267 C CA . PRO A 1 166 ? -13.799 -10.264 9.158 1.00 97.62 166 PRO A CA 1
ATOM 1268 C C . PRO A 1 166 ? -14.258 -11.679 8.803 1.00 97.62 166 PRO A C 1
ATOM 1270 O O . PRO A 1 166 ? -15.181 -12.205 9.420 1.00 97.62 166 PRO A O 1
ATOM 1273 N N . ASP A 1 167 ? -13.587 -12.296 7.834 1.00 96.00 167 ASP A N 1
ATOM 1274 C CA . ASP A 1 167 ? -13.791 -13.692 7.449 1.00 96.00 167 ASP A CA 1
ATOM 1275 C C . ASP A 1 167 ? -12.516 -14.500 7.717 1.00 96.00 167 ASP A C 1
ATOM 1277 O O . ASP A 1 167 ? -11.434 -14.133 7.265 1.00 96.00 167 ASP A O 1
ATOM 1281 N N . GLN A 1 168 ? -12.631 -15.600 8.457 1.00 95.56 168 GLN A N 1
ATOM 1282 C CA . GLN A 1 168 ? -11.524 -16.521 8.753 1.00 95.56 168 GLN A CA 1
ATOM 1283 C C . GLN A 1 168 ? -11.614 -17.827 7.944 1.00 95.56 168 GLN A C 1
ATOM 1285 O O . GLN A 1 168 ? -10.800 -18.730 8.137 1.00 95.56 168 GLN A O 1
ATOM 1290 N N . SER A 1 169 ? -12.582 -17.943 7.028 1.00 95.94 169 SER A N 1
ATOM 1291 C CA . SER A 1 169 ? -12.693 -19.079 6.117 1.00 95.94 169 SER A CA 1
ATOM 1292 C C . SER A 1 169 ? -11.479 -19.163 5.190 1.00 95.94 169 SER A C 1
ATOM 1294 O O . SER A 1 169 ? -10.907 -18.147 4.790 1.00 95.94 169 SER A O 1
ATOM 1296 N N . ASN A 1 170 ? -11.094 -20.389 4.821 1.00 96.31 170 ASN A N 1
ATOM 1297 C CA . ASN A 1 170 ? -10.022 -20.659 3.857 1.00 96.31 170 ASN A CA 1
ATOM 1298 C C . ASN A 1 170 ? -8.751 -19.816 4.129 1.00 96.31 170 ASN A C 1
ATOM 1300 O O . ASN A 1 170 ? -8.350 -19.014 3.273 1.00 96.31 170 ASN A O 1
ATOM 1304 N N . PRO A 1 171 ? -8.158 -19.919 5.337 1.00 96.75 171 PRO A N 1
ATOM 1305 C CA . PRO A 1 171 ? -7.039 -19.077 5.737 1.00 96.75 171 PRO A CA 1
ATOM 1306 C C . PRO A 1 171 ? -5.856 -19.283 4.792 1.00 96.75 171 PRO A C 1
ATOM 1308 O O . PRO A 1 171 ? -5.506 -20.408 4.435 1.00 96.75 171 PRO A O 1
ATOM 1311 N N . GLY A 1 172 ? -5.256 -18.183 4.359 1.00 97.50 172 GLY A N 1
ATOM 1312 C CA . GLY A 1 172 ? -4.149 -18.198 3.412 1.00 97.50 172 GLY A CA 1
ATOM 1313 C C . GLY A 1 172 ? -4.517 -18.461 1.951 1.00 97.50 172 GLY A C 1
ATOM 1314 O O . GLY A 1 172 ? -3.609 -18.580 1.123 1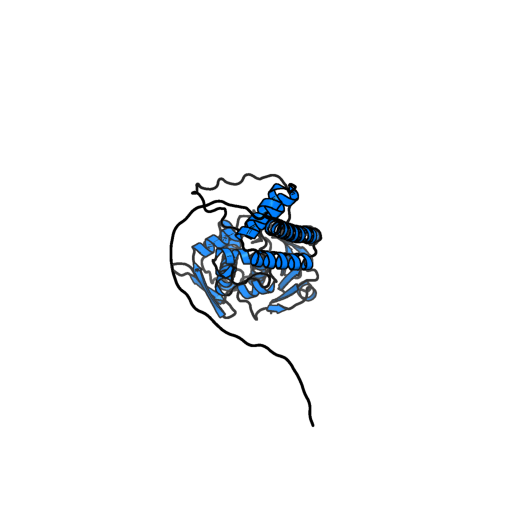.00 97.50 172 GLY A O 1
ATOM 1315 N N . LYS A 1 173 ? -5.810 -18.519 1.585 1.00 98.25 173 LYS A N 1
ATOM 1316 C CA . LYS A 1 173 ? -6.195 -18.600 0.167 1.00 98.25 173 LYS A CA 1
ATOM 1317 C C . LYS A 1 173 ? -5.683 -17.355 -0.569 1.00 98.25 173 LYS A C 1
ATOM 1319 O O . LYS A 1 173 ? -6.092 -16.227 -0.285 1.00 98.25 173 LYS A O 1
ATOM 1324 N N . LYS A 1 174 ? -4.799 -17.571 -1.545 1.00 97.62 174 LYS A N 1
ATOM 1325 C CA . LYS A 1 174 ? -4.327 -16.516 -2.446 1.00 97.62 174 LYS A CA 1
ATOM 1326 C C . LYS A 1 174 ? -5.473 -15.998 -3.331 1.00 97.62 174 LYS A C 1
ATOM 1328 O O . LYS A 1 174 ? -6.366 -16.773 -3.675 1.00 97.62 174 LYS A O 1
ATOM 1333 N N . PRO A 1 175 ? -5.441 -14.716 -3.724 1.00 97.12 175 PRO A N 1
ATOM 1334 C CA . PRO A 1 175 ? -6.371 -14.163 -4.706 1.00 97.12 175 PRO A CA 1
ATOM 1335 C C . PRO A 1 175 ? -6.256 -14.890 -6.055 1.00 97.12 175 PRO A C 1
ATOM 1337 O O . PRO A 1 175 ? -5.159 -15.019 -6.596 1.00 97.12 175 PRO A O 1
ATOM 1340 N N . ASP A 1 176 ? -7.389 -15.302 -6.631 1.00 94.69 176 ASP A N 1
ATOM 1341 C CA . ASP A 1 176 ? -7.417 -16.017 -7.920 1.00 94.69 176 ASP A CA 1
ATOM 1342 C C . ASP A 1 176 ? -6.952 -15.115 -9.091 1.00 94.69 176 ASP A C 1
ATOM 1344 O O . ASP A 1 176 ? -6.398 -15.591 -10.080 1.00 94.69 176 ASP A O 1
ATOM 1348 N N . ASN A 1 177 ? -7.129 -13.792 -8.962 1.00 96.56 177 ASN A N 1
ATOM 1349 C CA . ASN A 1 177 ? -6.633 -12.781 -9.899 1.00 96.56 177 ASN A CA 1
ATOM 1350 C C . ASN A 1 177 ? -6.239 -11.478 -9.173 1.00 96.56 177 ASN A C 1
ATOM 1352 O O . ASN A 1 177 ? -7.014 -10.526 -9.092 1.00 96.56 177 ASN A O 1
ATOM 1356 N N . ILE A 1 178 ? -5.004 -11.417 -8.670 1.00 97.88 178 ILE A N 1
ATOM 1357 C CA . ILE A 1 178 ? -4.443 -10.212 -8.026 1.00 97.88 178 ILE A CA 1
ATOM 1358 C C . ILE A 1 178 ? -4.161 -9.049 -8.994 1.00 97.88 178 ILE A C 1
ATOM 1360 O O . ILE A 1 178 ? -3.883 -7.923 -8.575 1.00 97.88 178 ILE A O 1
ATOM 1364 N N . TRP A 1 179 ? -4.189 -9.307 -10.302 1.00 97.62 179 TRP A N 1
ATOM 1365 C CA . TRP A 1 179 ? -3.804 -8.325 -11.306 1.00 97.62 179 TRP A CA 1
ATOM 1366 C C . TRP A 1 179 ? -4.909 -7.286 -11.475 1.00 97.62 179 TRP A C 1
ATOM 1368 O O . TRP A 1 179 ? -4.694 -6.146 -11.086 1.00 97.62 179 TRP A O 1
ATOM 1378 N N . SER A 1 180 ? -6.095 -7.667 -11.960 1.00 96.94 180 SER A N 1
ATOM 1379 C CA . SER A 1 180 ? -7.213 -6.730 -12.175 1.00 96.94 180 SER A CA 1
ATOM 1380 C C . SER A 1 180 ? -8.227 -6.659 -11.026 1.00 96.94 180 SER A C 1
ATOM 1382 O O . SER A 1 180 ? -9.046 -5.739 -11.020 1.00 96.94 180 SER A O 1
ATOM 1384 N N . GLY A 1 181 ? -8.138 -7.551 -10.027 1.00 97.56 181 GLY A N 1
ATOM 1385 C CA . GLY A 1 181 ? -9.062 -7.598 -8.884 1.00 97.56 181 GLY A CA 1
ATOM 1386 C C . GLY A 1 181 ? -9.182 -6.271 -8.129 1.00 97.56 181 GLY A C 1
ATOM 1387 O O . GLY A 1 181 ? -10.287 -5.826 -7.826 1.00 97.56 181 GLY A O 1
ATOM 1388 N N . PHE A 1 182 ? -8.052 -5.592 -7.919 1.00 97.69 182 PHE A N 1
ATOM 1389 C CA . PHE A 1 182 ? -7.989 -4.159 -7.626 1.00 97.69 182 PHE A CA 1
ATOM 1390 C C . PHE A 1 182 ? -6.725 -3.549 -8.244 1.00 97.69 182 PHE A C 1
ATOM 1392 O O . PHE A 1 182 ? -5.790 -4.258 -8.606 1.00 97.69 182 PHE A O 1
ATOM 1399 N N . SER A 1 183 ? -6.680 -2.229 -8.365 1.00 95.12 183 SER A N 1
ATOM 1400 C CA . SER A 1 183 ? -5.558 -1.452 -8.893 1.00 95.12 183 SER A CA 1
ATOM 1401 C C . SER A 1 183 ? -5.660 -0.002 -8.418 1.00 95.12 183 SER A C 1
ATOM 1403 O O . SER A 1 183 ? -6.722 0.427 -7.953 1.00 95.12 183 SER A O 1
ATOM 1405 N N . GLN A 1 184 ? -4.569 0.759 -8.540 1.00 88.12 184 GLN A N 1
ATOM 1406 C CA . GLN A 1 184 ? -4.563 2.174 -8.171 1.00 88.12 184 GLN A CA 1
ATOM 1407 C C . GLN A 1 184 ? -5.573 3.016 -8.967 1.00 88.12 184 GLN A C 1
ATOM 1409 O O . GLN A 1 184 ? -5.867 2.758 -10.142 1.00 88.12 184 GLN A O 1
ATOM 1414 N N . GLY A 1 185 ? -6.046 4.070 -8.308 1.00 79.19 185 GLY A N 1
ATOM 1415 C CA . GLY A 1 185 ? -6.818 5.145 -8.917 1.00 79.19 185 GLY A CA 1
ATOM 1416 C C . GLY A 1 185 ? -5.963 6.101 -9.764 1.00 79.19 185 GLY A C 1
ATOM 1417 O O . GLY A 1 185 ? -4.882 5.734 -10.235 1.00 79.19 185 GLY A O 1
ATOM 1418 N N 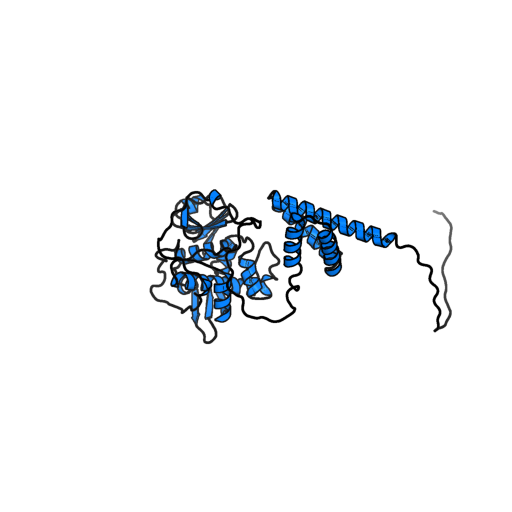. PRO A 1 186 ? -6.432 7.343 -9.979 1.00 68.94 186 PRO A N 1
ATOM 1419 C CA . PRO A 1 186 ? -5.640 8.397 -10.618 1.00 68.94 186 PRO A CA 1
ATOM 1420 C C . PRO A 1 186 ? -4.458 8.887 -9.754 1.00 68.94 186 PRO A C 1
ATOM 1422 O O . PRO A 1 186 ? -3.562 9.553 -10.282 1.00 68.94 186 PRO A O 1
ATOM 1425 N N . ASP A 1 187 ? -4.447 8.571 -8.460 1.00 63.31 187 ASP A N 1
ATOM 1426 C CA . ASP A 1 187 ? -3.515 9.133 -7.481 1.00 63.31 187 ASP A CA 1
ATOM 1427 C C . ASP A 1 187 ? -2.223 8.315 -7.300 1.00 63.31 187 ASP A C 1
ATOM 1429 O O . ASP A 1 187 ? -2.059 7.215 -7.835 1.00 63.31 187 ASP A O 1
ATOM 1433 N N . GLY A 1 188 ? -1.276 8.885 -6.548 1.00 71.62 188 GLY A N 1
ATOM 1434 C CA . GLY A 1 188 ? 0.096 8.392 -6.371 1.00 71.62 188 GLY A CA 1
ATOM 1435 C C . GLY A 1 188 ? 0.274 7.128 -5.518 1.00 71.62 188 GLY A C 1
ATOM 1436 O O . GLY A 1 188 ? 1.412 6.718 -5.308 1.00 71.62 188 GLY A O 1
ATOM 1437 N N . ASN A 1 189 ? -0.803 6.473 -5.066 1.00 82.31 189 ASN A N 1
ATOM 1438 C CA . ASN A 1 189 ? -0.783 5.370 -4.086 1.00 82.31 189 ASN A CA 1
ATOM 1439 C C . ASN A 1 189 ? -0.134 4.045 -4.547 1.00 82.31 189 ASN A C 1
ATOM 1441 O O . ASN A 1 189 ? -0.347 3.003 -3.923 1.00 82.31 189 ASN A O 1
ATOM 1445 N N . CYS A 1 190 ? 0.677 4.054 -5.608 1.00 90.00 190 CYS A N 1
ATOM 1446 C CA . CYS A 1 190 ? 1.322 2.866 -6.166 1.00 90.00 190 CYS A CA 1
ATOM 1447 C C . CYS A 1 190 ? 2.164 2.082 -5.145 1.00 90.00 190 CYS A C 1
ATOM 1449 O O . CYS A 1 190 ? 2.164 0.856 -5.177 1.00 90.00 190 CYS A O 1
ATOM 1451 N N . VAL A 1 191 ? 2.807 2.771 -4.197 1.00 92.44 191 VAL A N 1
ATOM 1452 C CA . VAL A 1 191 ? 3.612 2.169 -3.120 1.00 92.44 191 VAL A CA 1
ATOM 1453 C C . VAL A 1 191 ? 2.739 1.383 -2.142 1.00 92.44 191 VAL A C 1
ATOM 1455 O O . VAL A 1 191 ? 3.056 0.247 -1.791 1.00 92.44 191 VAL A O 1
ATOM 1458 N N . THR A 1 192 ? 1.582 1.933 -1.771 1.00 95.06 192 THR A N 1
ATOM 1459 C CA . THR A 1 192 ? 0.618 1.220 -0.926 1.00 95.06 192 THR A CA 1
ATOM 1460 C C . THR A 1 192 ? -0.072 0.084 -1.699 1.00 95.06 192 THR A C 1
ATOM 1462 O O . THR A 1 192 ? -0.262 -1.000 -1.151 1.00 95.06 192 THR A O 1
ATOM 1465 N N . VAL A 1 193 ? -0.377 0.261 -2.992 1.00 96.88 193 VAL A N 1
ATOM 1466 C CA . VAL A 1 193 ? -0.960 -0.802 -3.837 1.00 96.88 193 VAL A CA 1
ATOM 1467 C C . VAL A 1 193 ? 0.002 -1.976 -4.029 1.00 96.88 193 VAL A C 1
ATOM 1469 O O . VAL A 1 193 ? -0.415 -3.122 -3.854 1.00 96.88 193 VAL A O 1
ATOM 1472 N N . SER A 1 194 ? 1.279 -1.729 -4.337 1.00 97.50 194 SER A N 1
ATOM 1473 C CA . SER A 1 194 ? 2.272 -2.794 -4.521 1.00 97.50 194 SER A CA 1
ATOM 1474 C C . SER A 1 194 ? 2.489 -3.600 -3.237 1.00 97.50 194 SER A C 1
ATOM 1476 O O . SER A 1 194 ? 2.506 -4.833 -3.286 1.00 97.50 194 SER A O 1
ATOM 1478 N N . ALA A 1 195 ? 2.554 -2.927 -2.084 1.00 98.19 195 ALA A N 1
ATOM 1479 C CA . ALA A 1 195 ? 2.649 -3.565 -0.776 1.00 98.19 195 ALA A CA 1
ATOM 1480 C C . ALA A 1 195 ? 1.415 -4.427 -0.452 1.00 98.19 195 ALA A C 1
ATOM 1482 O O . ALA A 1 195 ? 1.577 -5.586 -0.070 1.00 98.19 195 ALA A O 1
ATOM 1483 N N . ILE A 1 196 ? 0.193 -3.917 -0.676 1.00 98.75 196 ILE A N 1
ATOM 1484 C CA . ILE A 1 196 ? -1.053 -4.685 -0.483 1.00 98.75 196 ILE A CA 1
ATOM 1485 C C . ILE A 1 196 ? -1.072 -5.921 -1.394 1.00 98.75 196 ILE A C 1
ATOM 1487 O O . ILE A 1 196 ? -1.337 -7.023 -0.916 1.00 98.75 196 ILE A O 1
ATOM 1491 N N . LYS A 1 197 ? -0.738 -5.785 -2.686 1.00 98.75 197 LYS A N 1
ATOM 1492 C CA . LYS A 1 197 ? -0.710 -6.928 -3.619 1.00 98.75 197 LYS A CA 1
ATOM 1493 C C . LYS A 1 197 ? 0.328 -7.977 -3.232 1.00 98.75 197 LYS A C 1
ATOM 1495 O O . LYS A 1 197 ? 0.032 -9.173 -3.253 1.00 98.75 197 LYS A O 1
ATOM 1500 N N . GLY A 1 198 ? 1.524 -7.537 -2.839 1.00 98.62 198 GLY A N 1
ATOM 1501 C CA . GLY A 1 198 ? 2.572 -8.411 -2.319 1.00 98.62 198 GLY A CA 1
ATOM 1502 C C . GLY A 1 198 ? 2.118 -9.167 -1.068 1.00 98.62 198 GLY A C 1
ATOM 1503 O O . GLY A 1 198 ? 2.250 -10.390 -1.006 1.00 98.62 198 GLY A O 1
ATOM 1504 N N . ALA A 1 199 ? 1.503 -8.466 -0.113 1.00 98.81 199 ALA A N 1
ATOM 1505 C CA . ALA A 1 199 ? 0.968 -9.053 1.110 1.00 98.81 199 ALA A CA 1
ATOM 1506 C C . ALA A 1 199 ? -0.147 -10.076 0.825 1.00 98.81 199 ALA A C 1
ATOM 1508 O O . ALA A 1 199 ? -0.082 -11.196 1.335 1.00 98.81 199 ALA A O 1
ATOM 1509 N N . MET A 1 200 ? -1.103 -9.747 -0.052 1.00 98.88 200 MET A N 1
ATOM 1510 C CA . MET A 1 200 ? -2.177 -10.660 -0.466 1.00 98.88 200 MET A CA 1
ATOM 1511 C C . MET A 1 200 ? -1.640 -11.950 -1.109 1.00 98.88 200 MET A C 1
ATOM 1513 O O . MET A 1 200 ? -2.143 -13.042 -0.849 1.00 98.88 200 MET A O 1
ATOM 1517 N N . MET A 1 201 ? -0.585 -11.850 -1.924 1.00 98.75 201 MET A N 1
ATOM 1518 C CA . MET A 1 201 ? 0.057 -13.013 -2.553 1.00 98.75 201 MET A CA 1
ATOM 1519 C C . MET A 1 201 ? 0.958 -13.813 -1.607 1.00 98.75 201 MET A C 1
ATOM 1521 O O . MET A 1 201 ? 1.189 -15.004 -1.847 1.00 98.75 201 MET A O 1
ATOM 1525 N N . LYS A 1 202 ? 1.476 -13.177 -0.549 1.00 98.69 202 LYS A N 1
ATOM 1526 C CA . LYS A 1 202 ? 2.339 -13.805 0.455 1.00 98.69 202 LYS A CA 1
ATOM 1527 C C . LYS A 1 202 ? 1.538 -14.542 1.524 1.00 98.69 202 LYS A C 1
ATOM 1529 O O . LYS A 1 202 ? 1.916 -15.656 1.881 1.00 98.69 202 LYS A O 1
ATOM 1534 N N . PHE A 1 203 ? 0.477 -13.919 2.034 1.00 98.69 203 PHE A N 1
ATOM 1535 C CA . PHE A 1 203 ? -0.241 -14.381 3.222 1.00 98.69 203 PHE A CA 1
ATOM 1536 C C . PHE A 1 203 ? -1.668 -14.862 2.956 1.00 98.69 203 PHE A C 1
ATOM 1538 O O . PHE A 1 203 ? -2.155 -15.628 3.774 1.00 98.69 203 PHE A O 1
ATOM 1545 N N . GLY A 1 204 ? -2.305 -14.462 1.849 1.00 98.62 204 GLY A N 1
ATOM 1546 C CA . GLY A 1 204 ? -3.721 -14.708 1.531 1.00 98.62 204 GLY A CA 1
ATOM 1547 C C . GLY A 1 204 ? -4.477 -13.396 1.279 1.00 98.62 204 GLY A C 1
ATOM 1548 O O . GLY A 1 204 ? -4.038 -12.340 1.725 1.00 98.62 204 GLY A O 1
ATOM 1549 N N . GLN A 1 205 ? -5.587 -13.431 0.533 1.00 98.50 205 GLN A N 1
ATOM 1550 C CA . GLN A 1 205 ? -6.265 -12.209 0.066 1.00 98.50 205 GLN A CA 1
ATOM 1551 C C . GLN A 1 205 ? -6.827 -11.338 1.203 1.00 98.50 205 GLN A C 1
ATOM 1553 O O . GLN A 1 205 ? -6.831 -10.112 1.093 1.00 98.50 205 GLN A O 1
ATOM 1558 N N . LYS A 1 206 ? -7.356 -11.944 2.269 1.00 98.56 206 LYS A N 1
ATOM 1559 C CA . LYS A 1 206 ? -8.214 -11.232 3.225 1.00 98.56 206 LYS A CA 1
ATOM 1560 C C . LYS A 1 206 ? -7.371 -10.414 4.217 1.00 98.56 206 LYS A C 1
ATOM 1562 O O . LYS A 1 206 ? -6.255 -10.814 4.547 1.00 98.56 206 LYS A O 1
ATOM 1567 N N . PRO A 1 207 ? -7.880 -9.314 4.799 1.00 98.75 207 PRO A N 1
ATOM 1568 C CA . PRO A 1 207 ? -7.198 -8.612 5.893 1.00 98.75 207 PRO A CA 1
ATOM 1569 C C . PRO A 1 207 ? -6.922 -9.498 7.115 1.00 98.75 207 PRO A C 1
ATOM 1571 O O . PRO A 1 207 ? -5.923 -9.303 7.799 1.00 98.75 207 PRO A O 1
ATOM 1574 N N . THR A 1 208 ? -7.763 -10.504 7.358 1.00 98.75 208 THR A N 1
ATOM 1575 C CA . THR A 1 208 ? -7.557 -11.591 8.335 1.00 98.75 208 THR A CA 1
ATOM 1576 C C . THR A 1 208 ? -6.429 -12.562 7.972 1.00 98.75 208 THR A C 1
ATOM 1578 O O . THR A 1 208 ? -5.900 -13.213 8.867 1.00 98.75 208 THR A O 1
ATOM 1581 N N . ASP A 1 209 ? -6.053 -12.661 6.694 1.00 98.69 209 ASP A N 1
ATOM 1582 C CA . ASP A 1 209 ? -4.882 -13.414 6.240 1.00 98.69 209 ASP A CA 1
ATOM 1583 C C . ASP A 1 209 ? -3.610 -12.546 6.319 1.00 98.69 209 ASP A C 1
ATOM 1585 O O . ASP A 1 209 ? -2.557 -13.014 6.752 1.00 98.69 209 ASP A O 1
ATOM 1589 N N . VAL A 1 210 ? -3.685 -11.269 5.920 1.00 98.81 210 VAL A N 1
ATOM 1590 C CA . VAL A 1 210 ? -2.531 -10.349 5.892 1.00 98.81 210 VAL A CA 1
ATOM 1591 C C . VAL A 1 210 ? -2.105 -9.895 7.286 1.00 98.81 210 VAL A C 1
ATOM 1593 O O . VAL A 1 210 ? -0.918 -9.975 7.606 1.00 98.81 210 VAL A O 1
ATOM 1596 N N . PHE A 1 211 ? -3.032 -9.443 8.129 1.00 98.81 211 PHE A N 1
ATOM 1597 C CA . PHE A 1 211 ? -2.725 -9.050 9.504 1.00 98.81 211 PHE A CA 1
ATOM 1598 C C . PHE A 1 211 ? -2.650 -10.275 10.429 1.00 98.81 211 PHE A C 1
ATOM 1600 O O . PHE A 1 211 ? -2.994 -11.391 10.048 1.00 98.81 211 PHE A O 1
ATOM 1607 N N . LYS A 1 212 ? -2.150 -10.090 11.656 1.00 98.50 212 LYS A N 1
ATOM 1608 C CA . LYS A 1 212 ? -2.118 -11.160 12.666 1.00 98.50 212 LYS A CA 1
ATOM 1609 C C . LYS A 1 212 ? -3.503 -11.402 13.263 1.00 98.50 212 LYS A C 1
ATOM 1611 O O . LYS A 1 212 ? -3.820 -12.531 13.619 1.00 98.50 212 LYS A O 1
ATOM 1616 N N . GLU A 1 213 ? -4.305 -10.347 13.386 1.00 98.50 213 GLU A N 1
ATOM 1617 C CA . GLU A 1 213 ? -5.662 -10.415 13.917 1.00 98.50 213 GLU A CA 1
ATOM 1618 C C . GLU A 1 213 ? -6.508 -9.248 13.396 1.00 98.50 213 GLU A C 1
ATOM 1620 O O . GLU A 1 213 ? -6.029 -8.114 13.329 1.00 98.50 213 GLU A O 1
ATOM 1625 N N . VAL A 1 214 ? -7.778 -9.510 13.075 1.00 98.69 214 VAL A N 1
ATOM 1626 C CA . VAL A 1 214 ? -8.782 -8.474 12.799 1.00 98.69 214 VAL A CA 1
ATOM 1627 C C . VAL A 1 214 ? -10.087 -8.862 13.488 1.00 98.69 214 VAL A C 1
ATOM 1629 O O . VAL A 1 214 ? -10.675 -9.895 13.166 1.00 98.69 214 VAL A O 1
ATOM 1632 N N . LYS A 1 215 ? -10.549 -8.029 14.422 1.00 98.25 215 LYS A N 1
ATOM 1633 C CA . LYS A 1 215 ? -11.819 -8.184 15.147 1.00 98.25 215 LYS A CA 1
ATOM 1634 C C . LYS A 1 215 ? -12.745 -7.025 14.810 1.00 98.25 215 LYS A C 1
ATOM 1636 O O . LYS A 1 215 ? -12.332 -5.878 14.931 1.00 98.25 215 LYS A O 1
ATOM 1641 N N . GLU A 1 216 ? -13.994 -7.297 14.434 1.00 98.12 216 GLU A N 1
ATOM 1642 C CA . GLU A 1 216 ? -15.023 -6.250 14.399 1.00 98.12 216 GLU A CA 1
ATOM 1643 C C . GLU A 1 216 ? -15.438 -5.893 15.835 1.00 98.12 216 GLU A C 1
ATOM 1645 O O . GLU A 1 216 ? -15.563 -6.759 16.701 1.00 98.12 216 GLU A O 1
ATOM 1650 N N . THR A 1 217 ? -15.651 -4.605 16.081 1.00 96.56 217 THR A N 1
ATOM 1651 C CA . THR A 1 217 ? -16.193 -4.048 17.323 1.00 96.56 217 THR A CA 1
ATOM 1652 C C . THR A 1 217 ? -17.485 -3.287 17.009 1.00 96.56 217 THR A C 1
ATOM 1654 O O . THR A 1 217 ? -17.818 -3.055 15.843 1.00 96.56 217 THR A O 1
ATOM 1657 N N . ALA A 1 218 ? -18.223 -2.848 18.034 1.00 92.69 218 ALA A N 1
ATOM 1658 C CA . ALA A 1 218 ? -19.438 -2.050 17.832 1.00 92.69 218 ALA A CA 1
ATOM 1659 C C . ALA A 1 218 ? -19.195 -0.836 16.904 1.00 92.69 218 ALA A C 1
ATOM 1661 O O . ALA A 1 218 ? -19.951 -0.606 15.958 1.00 92.69 218 ALA A O 1
ATOM 1662 N N . ASN A 1 219 ? -18.074 -0.136 17.112 1.00 90.00 219 ASN A N 1
ATOM 1663 C CA . ASN A 1 219 ? -17.765 1.144 16.468 1.00 90.00 219 ASN A CA 1
ATOM 1664 C C . ASN A 1 219 ? -16.825 1.019 15.251 1.00 90.00 219 ASN A C 1
ATOM 1666 O O . ASN A 1 219 ? -16.539 2.014 14.581 1.00 90.00 219 ASN A O 1
ATOM 1670 N N . GLY A 1 220 ? -16.304 -0.177 14.958 1.00 97.88 220 GLY A N 1
ATOM 1671 C CA . GLY A 1 220 ? -15.140 -0.298 14.086 1.00 97.88 220 GLY A CA 1
ATOM 1672 C C . GLY A 1 220 ? -14.488 -1.671 14.094 1.00 97.88 220 GLY A C 1
ATOM 1673 O O . GLY A 1 220 ? -15.168 -2.693 14.078 1.00 97.88 220 GLY A O 1
ATOM 1674 N N . TYR A 1 221 ? -13.160 -1.671 14.110 1.00 98.69 221 TYR A N 1
ATOM 1675 C CA . TYR A 1 221 ? -12.315 -2.854 14.082 1.00 98.69 221 TYR A CA 1
ATOM 1676 C C . TYR A 1 221 ? -11.077 -2.638 14.952 1.00 98.69 221 TYR A C 1
ATOM 1678 O O . TYR A 1 221 ? -10.478 -1.564 14.913 1.00 98.69 221 TYR A O 1
ATOM 1686 N N . GLN A 1 222 ? -10.669 -3.674 15.680 1.00 98.69 222 GLN A N 1
ATOM 1687 C CA . GLN A 1 222 ? -9.339 -3.778 16.273 1.00 98.69 222 GLN A CA 1
ATOM 1688 C C . GLN A 1 222 ? -8.461 -4.595 15.319 1.00 98.69 222 GLN A C 1
ATOM 1690 O O . GLN A 1 222 ? -8.871 -5.669 14.868 1.00 98.69 222 GLN A O 1
ATOM 1695 N N . VAL A 1 223 ? -7.267 -4.094 15.005 1.00 98.88 223 VAL A N 1
ATOM 1696 C CA . VAL A 1 223 ? -6.300 -4.753 14.119 1.00 98.88 223 VAL A CA 1
ATOM 1697 C C . VAL A 1 223 ? -4.992 -4.956 14.868 1.00 98.88 223 VAL A C 1
ATOM 1699 O O . VAL A 1 223 ? -4.436 -4.003 15.413 1.00 98.88 223 VAL A O 1
ATOM 1702 N N . LYS A 1 224 ? -4.479 -6.187 14.835 1.00 98.88 224 LYS A N 1
ATOM 1703 C CA . LYS A 1 224 ? -3.128 -6.534 15.276 1.00 98.88 224 LYS A CA 1
ATOM 1704 C C . LYS A 1 224 ? -2.297 -6.917 14.065 1.00 98.88 224 LYS A C 1
ATOM 1706 O O . LYS A 1 224 ? -2.628 -7.861 13.347 1.00 98.88 224 LYS A O 1
ATOM 1711 N N . MET A 1 225 ? -1.219 -6.189 13.827 1.00 98.75 225 MET A N 1
ATOM 1712 C CA . MET A 1 225 ? -0.298 -6.438 12.725 1.00 98.75 225 MET A CA 1
ATOM 1713 C C . MET A 1 225 ? 0.714 -7.541 13.068 1.00 98.75 225 MET A C 1
ATOM 1715 O O . MET A 1 225 ? 0.786 -8.022 14.204 1.00 98.75 225 MET A O 1
ATOM 1719 N N . ARG A 1 226 ? 1.471 -8.011 12.068 1.00 98.50 226 ARG A N 1
ATOM 1720 C CA . ARG A 1 226 ? 2.384 -9.156 12.238 1.00 98.50 226 ARG A CA 1
ATOM 1721 C C . ARG A 1 226 ? 3.665 -8.796 12.988 1.00 98.50 226 ARG A C 1
ATOM 1723 O O . ARG A 1 226 ? 4.154 -9.634 13.740 1.00 98.50 226 ARG A O 1
ATOM 1730 N N . ASP A 1 227 ? 4.130 -7.559 12.854 1.00 98.31 227 ASP A N 1
ATOM 1731 C CA . ASP A 1 227 ? 5.210 -6.960 13.649 1.00 98.31 227 ASP A CA 1
ATOM 1732 C C . ASP A 1 227 ? 4.811 -6.633 15.104 1.00 98.31 227 ASP A C 1
ATOM 1734 O O . ASP A 1 227 ? 5.657 -6.249 15.906 1.00 98.31 227 ASP A O 1
ATOM 1738 N N . GLY A 1 228 ? 3.537 -6.825 15.464 1.00 98.38 228 GLY A N 1
ATOM 1739 C CA . GLY A 1 228 ? 3.017 -6.608 16.812 1.00 98.38 228 GLY A CA 1
ATOM 1740 C C . GLY A 1 228 ? 2.374 -5.242 17.047 1.00 98.38 228 GLY A C 1
ATOM 1741 O O . GLY A 1 228 ? 1.838 -5.044 18.135 1.00 98.38 228 GLY A O 1
ATOM 1742 N N . PHE A 1 229 ? 2.364 -4.338 16.060 1.00 98.62 229 PHE A N 1
ATOM 1743 C CA . PHE A 1 229 ? 1.636 -3.071 16.165 1.00 98.62 229 PHE A CA 1
ATOM 1744 C C . PHE A 1 229 ? 0.121 -3.307 16.288 1.00 98.62 229 PHE A C 1
ATOM 1746 O O . PHE A 1 229 ? -0.433 -4.207 15.650 1.00 98.62 229 PHE A O 1
ATOM 1753 N N . GLU A 1 230 ? -0.565 -2.490 17.088 1.00 98.62 230 GLU A N 1
ATOM 1754 C CA . GLU A 1 230 ? -2.014 -2.567 17.295 1.00 98.62 230 GLU A CA 1
ATOM 1755 C C . GLU A 1 230 ? -2.678 -1.214 17.042 1.00 98.62 230 GLU A C 1
ATOM 1757 O O . GLU A 1 230 ? -2.190 -0.173 17.480 1.00 98.62 230 GLU A O 1
ATOM 1762 N N . LEU A 1 231 ? -3.817 -1.234 16.347 1.00 98.44 231 LEU A N 1
ATOM 1763 C CA . LEU A 1 231 ? -4.608 -0.040 16.060 1.00 98.44 231 LEU A CA 1
ATOM 1764 C C . LEU A 1 231 ? -6.110 -0.320 16.093 1.00 98.44 231 LEU A C 1
ATOM 1766 O O . LEU A 1 231 ? -6.559 -1.463 15.982 1.00 98.44 231 LEU A O 1
ATOM 1770 N N . ASN A 1 232 ? -6.887 0.756 16.198 1.00 98.44 232 ASN A N 1
ATOM 1771 C CA . ASN A 1 232 ? -8.336 0.730 16.039 1.00 98.44 232 ASN A CA 1
ATOM 1772 C C . ASN A 1 232 ? -8.735 1.570 14.820 1.00 98.44 232 ASN A C 1
ATOM 1774 O O . ASN A 1 232 ? -8.278 2.704 14.678 1.00 98.44 232 ASN A O 1
ATOM 1778 N N . LEU A 1 233 ? -9.602 1.017 13.972 1.00 97.94 233 LEU A N 1
ATOM 1779 C CA . LEU A 1 233 ? -10.223 1.684 12.826 1.00 97.94 233 LEU A CA 1
ATOM 1780 C C . LEU A 1 233 ? -11.714 1.856 13.083 1.00 97.94 233 LEU A C 1
ATOM 1782 O O . LEU A 1 233 ? -12.406 0.868 13.310 1.00 97.94 233 LEU A O 1
ATOM 1786 N N . SER A 1 234 ? -12.241 3.068 12.977 1.00 98.38 234 SER A N 1
ATOM 1787 C CA . SER A 1 234 ? -13.687 3.291 12.917 1.00 98.38 234 SER A CA 1
ATOM 1788 C C . SER A 1 234 ? -14.267 2.915 11.545 1.00 98.38 234 SER A C 1
ATOM 1790 O O . SER A 1 234 ? -13.570 2.874 10.526 1.00 98.38 234 SER A O 1
ATOM 1792 N N . LYS A 1 235 ? -15.584 2.675 11.495 1.00 97.75 235 LYS A N 1
ATOM 1793 C CA . LYS A 1 235 ? -16.300 2.436 10.225 1.00 97.75 235 LYS A CA 1
ATOM 1794 C C . LYS A 1 235 ? -16.263 3.659 9.297 1.00 97.75 235 LYS A C 1
ATOM 1796 O O . LYS A 1 235 ? -16.207 3.494 8.079 1.00 97.75 235 LYS A O 1
ATOM 1801 N N . ASP A 1 236 ? -16.218 4.872 9.852 1.00 97.69 236 ASP A N 1
ATOM 1802 C CA . ASP A 1 236 ? -16.105 6.102 9.065 1.00 97.69 236 ASP A CA 1
ATOM 1803 C C . ASP A 1 236 ? -14.684 6.372 8.550 1.00 97.69 236 ASP A C 1
ATOM 1805 O O . ASP A 1 236 ? -14.550 6.901 7.449 1.00 97.69 236 ASP A O 1
ATOM 1809 N N . GLU A 1 237 ? -13.621 5.978 9.260 1.00 98.56 237 GLU A N 1
ATOM 1810 C CA . GLU A 1 237 ? -12.250 6.011 8.717 1.00 98.56 237 GLU A CA 1
ATOM 1811 C C . GLU A 1 237 ? -12.102 5.050 7.533 1.00 98.56 237 GLU A C 1
ATOM 1813 O O . GLU A 1 237 ? -11.580 5.439 6.492 1.00 98.56 237 GLU A O 1
ATOM 1818 N N . LEU A 1 238 ? -12.649 3.832 7.621 1.00 98.62 238 LEU A N 1
ATOM 1819 C CA . LEU A 1 238 ? -12.649 2.880 6.502 1.00 98.62 238 LEU A CA 1
ATOM 1820 C C . LEU A 1 238 ? -13.412 3.413 5.270 1.00 98.62 238 LEU A C 1
ATOM 1822 O O . LEU A 1 238 ? -12.976 3.259 4.129 1.00 98.62 238 LEU A O 1
ATOM 1826 N N . LYS A 1 239 ? -14.535 4.097 5.495 1.00 98.19 239 LYS A N 1
ATOM 1827 C CA . LYS A 1 239 ? -15.332 4.758 4.451 1.00 98.19 239 LYS A CA 1
ATOM 1828 C C . LYS A 1 239 ? -14.628 5.976 3.843 1.00 98.19 239 LYS A C 1
ATOM 1830 O O . LYS A 1 239 ? -14.739 6.198 2.638 1.00 98.19 239 LYS A O 1
ATOM 1835 N N . GLN A 1 240 ? -13.901 6.758 4.643 1.00 97.25 240 GLN A N 1
ATOM 1836 C CA . GLN A 1 240 ? -13.040 7.843 4.158 1.00 97.25 240 GLN A CA 1
ATOM 1837 C C . GLN A 1 240 ? -11.885 7.288 3.315 1.00 97.25 240 GLN A C 1
ATOM 1839 O O . GLN A 1 240 ? -11.686 7.741 2.191 1.00 97.25 240 GLN A O 1
ATOM 1844 N N . ALA A 1 241 ? -11.208 6.252 3.811 1.00 96.75 241 ALA A N 1
ATOM 1845 C CA . ALA A 1 241 ? -10.127 5.549 3.131 1.00 96.75 241 ALA A CA 1
ATOM 1846 C C . ALA A 1 241 ? -10.541 5.015 1.756 1.00 96.75 241 ALA A C 1
ATOM 1848 O O . ALA A 1 241 ? -9.866 5.303 0.774 1.00 96.75 241 ALA A O 1
ATOM 1849 N N . ALA A 1 242 ? -11.679 4.323 1.646 1.00 96.44 242 ALA A N 1
ATOM 1850 C CA . ALA A 1 242 ? -12.168 3.818 0.360 1.00 96.44 242 ALA A CA 1
ATOM 1851 C C . ALA A 1 242 ? -12.452 4.932 -0.664 1.00 96.44 242 ALA A C 1
ATOM 1853 O O . ALA A 1 242 ? -12.156 4.789 -1.851 1.00 96.44 242 ALA A O 1
ATOM 1854 N N . ARG A 1 243 ? -13.008 6.063 -0.209 1.00 94.06 243 ARG A N 1
ATOM 1855 C CA . ARG A 1 243 ? -13.257 7.243 -1.054 1.00 94.06 243 ARG A CA 1
ATOM 1856 C C . ARG A 1 243 ? -11.962 7.924 -1.493 1.00 94.06 243 ARG A C 1
ATOM 1858 O O . ARG A 1 243 ? -11.894 8.388 -2.626 1.00 94.06 243 ARG A O 1
ATOM 1865 N N . TYR A 1 244 ? -10.968 7.982 -0.609 1.00 91.81 244 TYR A N 1
ATOM 1866 C CA . TYR A 1 244 ? -9.690 8.648 -0.850 1.00 91.81 244 TYR A CA 1
ATOM 1867 C C . TYR A 1 244 ? -8.723 7.803 -1.693 1.00 91.81 244 TYR A C 1
ATOM 1869 O O . TYR A 1 244 ? -8.056 8.328 -2.572 1.00 91.81 244 TYR A O 1
ATOM 1877 N N . ALA A 1 245 ? -8.669 6.486 -1.478 1.00 92.38 245 ALA A N 1
ATOM 1878 C CA . ALA A 1 245 ? -7.782 5.587 -2.219 1.00 92.38 245 ALA A CA 1
ATOM 1879 C C . ALA A 1 245 ? -8.127 5.496 -3.717 1.00 92.38 245 ALA A C 1
ATOM 1881 O O . ALA A 1 245 ? -7.266 5.160 -4.535 1.00 92.38 245 ALA A O 1
ATOM 1882 N N . GLN A 1 246 ? -9.394 5.752 -4.072 1.00 90.75 246 GLN A N 1
ATOM 1883 C CA . GLN A 1 246 ? -9.917 5.711 -5.443 1.00 90.75 246 GLN A CA 1
ATOM 1884 C C . GLN A 1 246 ? -9.523 4.447 -6.228 1.00 90.75 246 GLN A C 1
ATOM 1886 O O . GLN A 1 246 ? -9.376 4.485 -7.451 1.00 90.75 246 GLN A O 1
ATOM 1891 N N . PHE A 1 247 ? -9.347 3.316 -5.534 1.00 96.50 247 PHE A N 1
ATOM 1892 C CA . PHE A 1 247 ? -9.028 2.043 -6.173 1.00 96.50 247 PHE A CA 1
ATOM 1893 C C . PHE A 1 247 ? -10.086 1.674 -7.214 1.00 96.50 247 PHE A C 1
ATOM 1895 O O . PHE A 1 247 ? -11.234 2.108 -7.146 1.00 96.50 247 PHE A O 1
ATOM 1902 N N . LYS A 1 248 ? -9.702 0.850 -8.182 1.00 96.31 248 LYS A N 1
ATOM 1903 C CA . LYS A 1 248 ? -10.597 0.336 -9.224 1.00 96.31 248 LYS A CA 1
ATOM 1904 C C . LYS A 1 248 ? -10.226 -1.102 -9.559 1.00 96.31 248 LYS A C 1
ATOM 1906 O O . LYS A 1 248 ? -9.043 -1.444 -9.535 1.00 96.31 248 LYS A O 1
ATOM 1911 N N . GLY A 1 249 ? -11.194 -1.940 -9.886 1.00 96.69 249 GLY A N 1
ATOM 1912 C CA . GLY A 1 249 ? -10.933 -3.341 -10.216 1.00 96.69 249 GLY A CA 1
ATOM 1913 C C . GLY A 1 249 ? -12.187 -4.091 -10.618 1.00 96.69 249 GLY A C 1
ATOM 1914 O O . GLY A 1 249 ? -13.268 -3.515 -10.635 1.00 96.69 249 GLY A O 1
ATOM 1915 N N . ASP A 1 250 ? -12.038 -5.366 -10.948 1.00 97.31 250 ASP A N 1
ATOM 1916 C CA . ASP A 1 250 ? -13.151 -6.246 -11.325 1.00 97.31 250 ASP A CA 1
ATOM 1917 C C . ASP A 1 250 ? -13.654 -7.150 -10.186 1.00 97.31 250 ASP A C 1
ATOM 1919 O O . ASP A 1 250 ? -14.613 -7.902 -10.371 1.00 97.31 250 ASP A O 1
ATOM 1923 N N . ASN A 1 251 ? -13.047 -7.068 -8.996 1.00 97.88 251 ASN A N 1
ATOM 1924 C CA . ASN A 1 251 ? -13.409 -7.881 -7.840 1.00 97.88 251 ASN A CA 1
ATOM 1925 C C . ASN A 1 251 ? -13.867 -6.998 -6.656 1.00 97.88 251 ASN A C 1
ATOM 1927 O O . ASN A 1 251 ? -13.037 -6.531 -5.871 1.00 97.88 251 ASN A O 1
ATOM 1931 N N . PRO A 1 252 ? -15.190 -6.804 -6.472 1.00 97.12 252 PRO A N 1
ATOM 1932 C CA . PRO A 1 252 ? -15.777 -6.059 -5.352 1.00 97.12 252 PRO A CA 1
ATOM 1933 C C . PRO A 1 252 ? -15.310 -6.482 -3.952 1.00 97.12 252 PRO A C 1
ATOM 1935 O O . PRO A 1 252 ? -15.182 -5.634 -3.062 1.00 97.12 252 PRO A O 1
ATOM 1938 N N . GLN A 1 253 ? -15.042 -7.775 -3.739 1.00 97.75 253 GLN A N 1
ATOM 1939 C CA . GLN A 1 253 ? -14.541 -8.264 -2.455 1.00 97.75 253 GLN A CA 1
ATOM 1940 C C . GLN A 1 253 ? -13.081 -7.850 -2.261 1.00 97.75 253 GLN A C 1
ATOM 1942 O O . GLN A 1 253 ? -12.752 -7.264 -1.235 1.00 97.75 253 GLN A O 1
ATOM 1947 N N . MET A 1 254 ? -12.229 -8.048 -3.271 1.00 98.44 254 MET A N 1
ATOM 1948 C CA . MET A 1 254 ? -10.819 -7.645 -3.208 1.00 98.44 254 MET A CA 1
ATOM 1949 C C . MET A 1 254 ? -10.653 -6.123 -3.087 1.00 98.44 254 MET A C 1
ATOM 1951 O O . MET A 1 254 ? -9.749 -5.667 -2.395 1.00 98.44 254 MET A O 1
ATOM 1955 N N . LEU A 1 255 ? -11.548 -5.329 -3.688 1.00 98.50 255 LEU A N 1
ATOM 1956 C CA . LEU A 1 255 ? -11.621 -3.881 -3.457 1.00 98.50 255 LEU A CA 1
ATOM 1957 C C . LEU A 1 255 ? -11.949 -3.556 -1.992 1.00 98.50 255 LEU A C 1
ATOM 1959 O O . LEU A 1 255 ? -11.328 -2.665 -1.417 1.00 98.50 255 LEU A O 1
ATOM 1963 N N . THR A 1 256 ? -12.870 -4.299 -1.371 1.00 98.62 256 THR A N 1
ATOM 1964 C CA . THR A 1 256 ? -13.206 -4.145 0.056 1.00 98.62 256 THR A CA 1
ATOM 1965 C C . THR A 1 256 ? -12.024 -4.525 0.956 1.00 98.62 256 THR A C 1
ATOM 1967 O O . THR A 1 256 ? -11.682 -3.778 1.874 1.00 98.62 256 THR A O 1
ATOM 1970 N N . ASP A 1 257 ? -11.351 -5.637 0.651 1.00 98.81 257 ASP A N 1
ATOM 1971 C CA . ASP A 1 257 ? -10.158 -6.114 1.357 1.00 98.81 257 ASP A CA 1
ATOM 1972 C C . ASP A 1 257 ? -8.991 -5.109 1.239 1.00 98.81 257 ASP A C 1
ATOM 1974 O O . ASP A 1 257 ? -8.360 -4.752 2.236 1.00 98.81 257 ASP A O 1
ATOM 1978 N N . ALA A 1 258 ? -8.730 -4.594 0.032 1.00 98.62 258 ALA A N 1
ATOM 1979 C CA . ALA A 1 258 ? -7.669 -3.624 -0.233 1.00 98.62 258 ALA A CA 1
ATOM 1980 C C . ALA A 1 258 ? -7.942 -2.265 0.429 1.00 98.62 258 ALA A C 1
ATOM 1982 O O . ALA A 1 258 ? -7.037 -1.688 1.033 1.00 98.62 258 ALA A O 1
ATOM 1983 N N . ASN A 1 259 ? -9.183 -1.766 0.379 1.00 98.69 259 ASN A N 1
ATOM 1984 C CA . ASN A 1 259 ? -9.577 -0.540 1.079 1.00 98.69 259 ASN A CA 1
ATOM 1985 C C . ASN A 1 259 ? -9.383 -0.664 2.599 1.00 98.69 259 ASN A C 1
ATOM 1987 O O . ASN A 1 259 ? -8.960 0.299 3.239 1.00 98.69 259 ASN A O 1
ATOM 1991 N N . PHE A 1 260 ? -9.626 -1.846 3.177 1.00 98.88 260 PHE A N 1
ATOM 1992 C CA . PHE A 1 260 ? -9.344 -2.105 4.590 1.00 98.88 260 PHE A CA 1
ATOM 1993 C C . PHE A 1 260 ? -7.847 -2.023 4.909 1.00 98.88 260 PHE A C 1
ATOM 1995 O O . PHE A 1 260 ? -7.453 -1.366 5.874 1.00 98.88 260 PHE A O 1
ATOM 2002 N N . MET A 1 261 ? -6.996 -2.639 4.085 1.00 98.88 261 MET A N 1
ATOM 2003 C CA . MET A 1 261 ? -5.543 -2.573 4.273 1.00 98.88 261 MET A CA 1
ATOM 2004 C C . MET A 1 261 ? -4.991 -1.151 4.064 1.00 98.88 261 MET A C 1
ATOM 2006 O O . MET A 1 261 ? -4.125 -0.720 4.826 1.00 98.88 261 MET A O 1
ATOM 2010 N N . PHE A 1 262 ? -5.533 -0.385 3.108 1.00 98.50 262 PHE A N 1
ATOM 2011 C CA . PHE A 1 262 ? -5.207 1.036 2.929 1.00 98.50 262 PHE A CA 1
ATOM 2012 C C . PHE A 1 262 ? -5.610 1.864 4.159 1.00 98.50 262 PHE A C 1
ATOM 2014 O O . PHE A 1 262 ? -4.807 2.656 4.650 1.00 98.50 262 PHE A O 1
ATOM 2021 N N . ALA A 1 263 ? -6.810 1.641 4.711 1.00 98.69 263 ALA A N 1
ATOM 2022 C CA . ALA A 1 263 ? -7.258 2.304 5.935 1.00 98.69 263 ALA A CA 1
ATOM 2023 C C . ALA A 1 263 ? -6.327 2.006 7.122 1.00 98.69 263 ALA A C 1
ATOM 2025 O O . ALA A 1 263 ? -5.947 2.925 7.844 1.00 98.69 263 ALA A O 1
ATOM 2026 N N . ALA A 1 264 ? -5.910 0.747 7.299 1.00 98.81 264 ALA A N 1
ATOM 2027 C CA . ALA A 1 264 ? -4.968 0.353 8.348 1.00 98.81 264 ALA A CA 1
ATOM 2028 C C . ALA A 1 264 ? -3.587 1.014 8.172 1.00 98.81 264 ALA A C 1
ATOM 2030 O O . ALA A 1 264 ? -3.041 1.542 9.140 1.00 98.81 264 ALA A O 1
ATOM 2031 N N . SER A 1 265 ? -3.066 1.065 6.938 1.00 98.19 265 SER A N 1
ATOM 2032 C CA . SER A 1 265 ? -1.833 1.794 6.601 1.00 98.19 265 SER A CA 1
ATOM 2033 C C . SER A 1 265 ? -1.946 3.285 6.946 1.00 98.19 265 SER A C 1
ATOM 2035 O O . SER A 1 265 ? -1.077 3.828 7.626 1.00 98.19 265 SER A O 1
ATOM 2037 N N . ALA A 1 266 ? -3.040 3.943 6.546 1.00 97.62 266 ALA A N 1
ATOM 2038 C CA . ALA A 1 266 ? -3.290 5.350 6.865 1.00 97.62 266 ALA A CA 1
ATOM 2039 C C . ALA A 1 266 ? -3.446 5.578 8.377 1.00 97.62 266 ALA A C 1
ATOM 2041 O O . ALA A 1 266 ? -2.961 6.570 8.915 1.00 97.62 266 ALA A O 1
ATOM 2042 N N . LYS A 1 267 ? -4.074 4.646 9.102 1.00 98.62 267 LYS A N 1
ATOM 2043 C CA . LYS A 1 267 ? -4.242 4.774 10.552 1.00 98.62 267 LYS A CA 1
ATOM 2044 C C . LYS A 1 267 ? -2.917 4.646 11.295 1.00 98.62 267 LYS A C 1
ATOM 2046 O O . LYS A 1 267 ? -2.677 5.400 12.234 1.00 98.62 267 LYS A O 1
ATOM 2051 N N . ARG A 1 268 ? -2.036 3.749 10.845 1.00 97.88 268 ARG A N 1
ATOM 2052 C CA . ARG A 1 268 ? -0.675 3.636 11.374 1.00 97.88 268 ARG A CA 1
ATOM 2053 C C . ARG A 1 268 ? 0.164 4.879 11.070 1.00 97.88 268 ARG A C 1
ATOM 2055 O O . ARG A 1 268 ? 0.773 5.407 11.994 1.00 97.88 268 ARG A O 1
ATOM 2062 N N . ALA A 1 269 ? 0.096 5.405 9.843 1.00 95.31 269 ALA A N 1
ATOM 2063 C CA . ALA A 1 269 ? 0.703 6.690 9.480 1.00 95.31 269 ALA A CA 1
ATOM 2064 C C . ALA A 1 269 ? 0.241 7.836 10.403 1.00 95.31 269 ALA A C 1
ATOM 2066 O O . ALA A 1 269 ? 1.063 8.606 10.887 1.00 95.31 269 ALA A O 1
ATOM 2067 N N . GLN A 1 270 ? -1.054 7.903 10.741 1.00 96.88 270 GLN A N 1
ATOM 2068 C CA . GLN A 1 270 ? -1.577 8.900 11.685 1.00 96.88 270 GLN A CA 1
ATOM 2069 C C . GLN A 1 270 ? -0.980 8.765 13.101 1.00 96.88 270 GLN A C 1
ATOM 2071 O O . GLN A 1 270 ? -0.854 9.752 13.823 1.00 96.88 270 GLN A O 1
ATOM 2076 N N . MET A 1 271 ? -0.660 7.544 13.535 1.00 96.56 271 MET A N 1
ATOM 2077 C CA . MET A 1 271 ? -0.188 7.264 14.895 1.00 96.56 271 MET A CA 1
ATOM 2078 C C . MET A 1 271 ? 1.329 7.451 15.030 1.00 96.56 271 MET A C 1
ATOM 2080 O O . MET A 1 271 ? 1.788 8.157 15.930 1.00 96.56 271 MET A O 1
ATOM 2084 N N . GLU A 1 272 ? 2.106 6.833 14.141 1.00 94.00 272 GLU A N 1
ATOM 2085 C CA . GLU A 1 272 ? 3.574 6.830 14.210 1.00 94.00 272 GLU A CA 1
ATOM 2086 C C . GLU A 1 272 ? 4.198 8.047 13.504 1.00 94.00 272 GLU A C 1
ATOM 2088 O O . GLU A 1 272 ? 5.242 8.541 13.934 1.00 94.00 272 GLU A O 1
ATOM 2093 N N . GLY A 1 273 ? 3.519 8.597 12.497 1.00 89.62 273 GLY A N 1
ATOM 2094 C CA . GLY A 1 273 ? 4.100 9.486 11.493 1.00 89.62 273 GLY A CA 1
ATOM 2095 C C . GLY A 1 273 ? 4.333 8.747 10.172 1.00 89.62 273 GLY A C 1
ATOM 2096 O O . GLY A 1 273 ? 4.292 7.516 10.123 1.00 89.62 273 GLY A O 1
ATOM 2097 N N . ASN A 1 274 ? 4.561 9.493 9.092 1.00 83.69 274 ASN A N 1
ATOM 2098 C CA . ASN A 1 274 ? 4.821 8.941 7.766 1.00 83.69 274 ASN A CA 1
ATOM 2099 C C . ASN A 1 274 ? 5.524 9.950 6.851 1.00 83.69 274 ASN A C 1
ATOM 2101 O O . ASN A 1 274 ? 5.299 11.152 6.992 1.00 83.69 274 ASN A O 1
ATOM 2105 N N . GLY A 1 275 ? 6.304 9.436 5.897 1.00 63.44 275 GLY A N 1
ATOM 2106 C CA . GLY A 1 275 ? 7.105 10.209 4.956 1.00 63.44 275 GLY A CA 1
ATOM 2107 C C . GLY A 1 275 ? 8.527 10.417 5.466 1.00 63.44 275 GLY A C 1
ATOM 2108 O O . GLY A 1 275 ? 8.759 11.241 6.346 1.00 63.44 275 GLY A O 1
ATOM 2109 N N . LEU A 1 276 ? 9.484 9.690 4.885 1.00 53.97 276 LEU A N 1
ATOM 2110 C CA . LEU A 1 276 ? 10.917 9.986 5.030 1.00 53.97 276 LEU A CA 1
ATOM 2111 C C . LEU A 1 276 ? 11.323 11.304 4.341 1.00 53.97 276 LEU A C 1
ATOM 2113 O O . LEU A 1 276 ? 12.279 11.942 4.774 1.00 53.97 276 LEU A O 1
ATOM 2117 N N . ASP A 1 277 ? 10.579 11.706 3.304 1.00 48.72 277 ASP A N 1
ATOM 2118 C CA . ASP A 1 277 ? 10.832 12.901 2.482 1.00 48.72 277 ASP A CA 1
ATOM 2119 C C . ASP A 1 277 ? 9.953 14.121 2.863 1.00 48.72 277 ASP A C 1
ATOM 2121 O O . ASP A 1 277 ? 10.103 15.196 2.281 1.00 48.72 277 ASP A O 1
ATOM 2125 N N . ASP A 1 278 ? 9.053 13.967 3.844 1.00 56.50 278 ASP A N 1
ATOM 2126 C CA . ASP A 1 278 ? 8.130 14.994 4.363 1.00 56.50 278 ASP A CA 1
ATOM 2127 C C . ASP A 1 278 ? 8.387 15.251 5.866 1.00 56.50 278 ASP A C 1
ATOM 2129 O O . ASP A 1 278 ? 9.148 14.537 6.516 1.00 56.50 278 ASP A O 1
ATOM 2133 N N . ASN A 1 279 ? 7.720 16.244 6.471 1.00 71.50 279 ASN A N 1
ATOM 2134 C CA . ASN A 1 279 ? 7.654 16.361 7.935 1.00 71.50 279 ASN A CA 1
ATOM 2135 C C . ASN A 1 279 ? 6.729 15.260 8.501 1.00 71.50 279 ASN A C 1
ATOM 2137 O O . ASN A 1 279 ? 5.509 15.363 8.325 1.00 71.50 279 ASN A O 1
ATOM 2141 N N . PRO A 1 280 ? 7.232 14.263 9.263 1.00 73.38 280 PRO A N 1
ATOM 2142 C CA . PRO A 1 280 ? 6.414 13.126 9.688 1.00 73.38 280 PRO A CA 1
ATOM 2143 C C . PRO A 1 280 ? 5.226 13.518 10.573 1.00 73.38 280 PRO A C 1
ATOM 2145 O O . PRO A 1 280 ? 4.240 12.784 10.650 1.00 73.38 280 PRO A O 1
ATOM 2148 N N . ASN A 1 281 ? 5.287 14.685 11.226 1.00 82.25 281 ASN A N 1
ATOM 2149 C CA . ASN A 1 281 ? 4.215 15.188 12.083 1.00 82.25 281 ASN A CA 1
ATOM 2150 C C . ASN A 1 281 ? 2.986 15.682 11.308 1.00 82.25 281 ASN A C 1
ATOM 2152 O O . ASN A 1 281 ? 1.907 15.740 11.894 1.00 82.25 281 ASN A O 1
ATOM 2156 N N . GLU A 1 282 ? 3.104 15.985 10.011 1.00 85.69 282 GLU A N 1
ATOM 2157 C CA . GLU A 1 282 ? 1.964 16.392 9.179 1.00 85.69 282 GLU A CA 1
ATOM 2158 C C . GLU A 1 282 ? 0.912 15.285 9.114 1.00 85.69 282 GLU A C 1
ATOM 2160 O O . GLU A 1 282 ? -0.250 15.501 9.460 1.00 85.69 282 GLU A O 1
ATOM 2165 N N . SER A 1 283 ? 1.342 14.060 8.798 1.00 87.88 283 SER A N 1
ATOM 2166 C CA . SER A 1 283 ? 0.478 12.872 8.767 1.00 87.88 283 SER A CA 1
ATOM 2167 C C . SER A 1 283 ? -0.266 12.619 10.091 1.00 87.88 283 SER A C 1
ATOM 2169 O O . SER A 1 283 ? -1.382 12.100 10.092 1.00 87.88 283 SER A O 1
ATOM 2171 N N . LYS A 1 284 ? 0.301 13.055 11.224 1.00 92.19 284 LYS A N 1
ATOM 2172 C CA . LYS A 1 284 ? -0.258 12.861 12.570 1.00 92.19 284 LYS A CA 1
ATOM 2173 C C . LYS A 1 284 ? -1.378 13.849 12.909 1.00 92.19 284 LYS A C 1
ATOM 2175 O O . LYS A 1 284 ? -2.161 13.573 13.817 1.0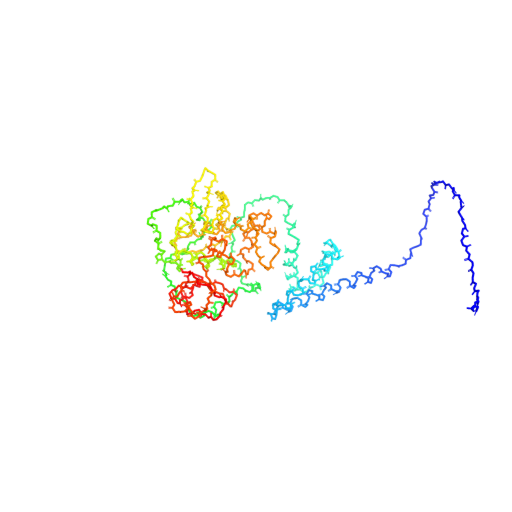0 92.19 284 LYS A O 1
ATOM 2180 N N . LYS A 1 285 ? -1.505 14.967 12.176 1.00 90.12 285 LYS A N 1
ATOM 2181 C CA . LYS A 1 285 ? -2.529 16.005 12.419 1.00 90.12 285 LYS A CA 1
ATOM 2182 C C . LYS A 1 285 ? -3.954 15.462 12.315 1.00 90.12 285 LYS A C 1
ATOM 2184 O O . LYS A 1 285 ? -4.804 15.785 13.139 1.00 90.12 285 LYS A O 1
ATOM 2189 N N . SER A 1 286 ? -4.238 14.638 11.306 1.00 92.50 286 SER A N 1
ATOM 2190 C CA . SER A 1 286 ? -5.535 13.970 11.153 1.00 92.50 286 SER A CA 1
ATOM 2191 C C . SER A 1 286 ? -5.447 12.777 10.203 1.00 92.50 286 SER A C 1
ATOM 2193 O O . SER A 1 286 ? -4.517 12.671 9.407 1.00 92.50 286 SER A O 1
ATOM 2195 N N . PHE A 1 287 ? -6.458 11.905 10.223 1.00 95.06 287 PHE A N 1
ATOM 2196 C CA . PHE A 1 287 ? -6.555 10.778 9.290 1.00 95.06 287 PHE A CA 1
ATOM 2197 C C . PHE A 1 287 ? -6.530 11.224 7.812 1.00 95.06 287 PHE A C 1
ATOM 2199 O O . PHE A 1 287 ? -6.007 10.509 6.963 1.00 95.06 287 PHE A O 1
ATOM 2206 N N . ALA A 1 288 ? -7.017 12.433 7.501 1.00 91.81 288 ALA A N 1
ATOM 2207 C CA . ALA A 1 288 ? -6.930 13.007 6.158 1.00 91.81 288 ALA A CA 1
ATOM 2208 C C . ALA A 1 288 ? -5.483 13.332 5.742 1.00 91.81 288 ALA A C 1
ATOM 2210 O O . ALA A 1 288 ? -5.081 12.955 4.643 1.00 91.81 288 ALA A O 1
ATOM 2211 N N . HIS A 1 289 ? -4.683 13.946 6.623 1.00 90.19 289 HIS A N 1
ATOM 2212 C CA . HIS A 1 289 ? -3.253 14.175 6.366 1.00 90.19 289 HIS A CA 1
ATOM 2213 C C . HIS A 1 289 ? -2.485 12.848 6.270 1.00 90.19 289 HIS A C 1
ATOM 2215 O O . HIS A 1 289 ? -1.625 12.682 5.408 1.00 90.19 289 HIS A O 1
ATOM 2221 N N . ALA A 1 290 ? -2.838 11.863 7.102 1.00 92.94 290 ALA A N 1
ATOM 2222 C CA . ALA A 1 290 ? -2.249 10.532 7.035 1.00 92.94 290 ALA A CA 1
ATOM 2223 C C . ALA A 1 290 ? -2.499 9.856 5.678 1.00 92.94 290 ALA A C 1
ATOM 2225 O O . ALA A 1 290 ? -1.558 9.350 5.070 1.00 92.94 290 ALA A O 1
ATOM 2226 N N . MET A 1 291 ? -3.731 9.912 5.159 1.00 92.19 291 MET A N 1
ATOM 2227 C CA . MET A 1 291 ? -4.057 9.416 3.817 1.00 92.19 291 MET A CA 1
ATOM 2228 C C . MET A 1 291 ? -3.323 10.181 2.704 1.00 92.19 291 MET A C 1
ATOM 2230 O O . MET A 1 291 ? -2.865 9.552 1.753 1.00 92.19 291 MET A O 1
ATOM 2234 N N . GLN A 1 292 ? -3.167 11.506 2.826 1.00 88.06 292 GLN A N 1
ATOM 2235 C CA . GLN A 1 292 ? -2.406 12.323 1.867 1.00 88.06 292 GLN A CA 1
ATOM 2236 C C . GLN A 1 292 ? -0.930 11.917 1.800 1.00 88.06 292 GLN A C 1
ATOM 2238 O O . GLN A 1 292 ? -0.384 11.784 0.704 1.00 88.06 292 GLN A O 1
ATOM 2243 N N . SER A 1 293 ? -0.304 11.642 2.948 1.00 86.88 293 SER A N 1
ATOM 2244 C CA . SER A 1 293 ? 1.100 11.215 2.998 1.00 86.88 293 SER A CA 1
ATOM 2245 C C . SER A 1 293 ? 1.363 9.855 2.332 1.00 86.88 293 SER A C 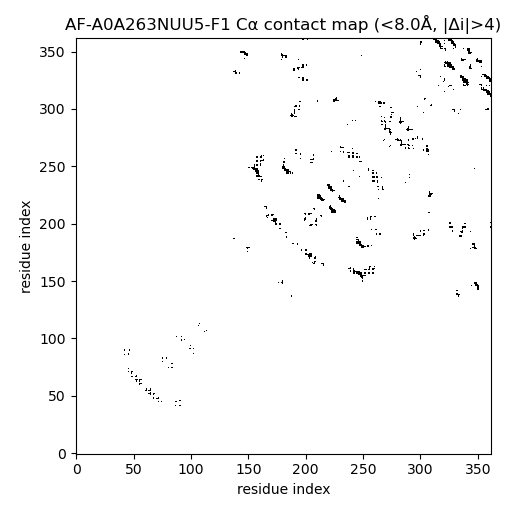1
ATOM 2247 O O . SER A 1 293 ? 2.497 9.581 1.974 1.00 86.88 293 SER A O 1
ATOM 2249 N N . LEU A 1 294 ? 0.336 9.025 2.080 1.00 87.94 294 LEU A N 1
ATOM 2250 C CA . LEU A 1 294 ? 0.490 7.751 1.349 1.00 87.94 294 LEU A CA 1
ATOM 2251 C C . LEU A 1 294 ? 0.639 7.922 -0.181 1.00 87.94 294 LEU A C 1
ATOM 2253 O O . LEU A 1 294 ? 0.762 6.933 -0.910 1.00 87.94 294 LEU A O 1
ATOM 2257 N N . ASN A 1 295 ? 0.552 9.162 -0.682 1.00 79.12 295 ASN A N 1
ATOM 2258 C CA . ASN A 1 295 ? 0.441 9.490 -2.109 1.00 79.12 295 ASN A CA 1
ATOM 2259 C C . ASN A 1 295 ? 1.579 10.398 -2.628 1.00 79.12 295 ASN A C 1
ATOM 2261 O O . ASN A 1 295 ? 1.503 10.863 -3.768 1.00 79.12 295 ASN A O 1
ATOM 2265 N N . ASN A 1 296 ? 2.602 10.678 -1.815 1.00 68.56 296 ASN A N 1
ATOM 2266 C CA . ASN A 1 296 ? 3.618 11.717 -2.057 1.00 68.56 296 ASN A CA 1
ATOM 2267 C C . ASN A 1 296 ? 4.868 11.258 -2.848 1.00 68.56 296 ASN A C 1
ATOM 2269 O O . ASN A 1 296 ? 5.536 12.107 -3.436 1.00 68.56 296 ASN A O 1
ATOM 2273 N N . GLY A 1 297 ? 5.158 9.952 -2.938 1.00 64.12 297 GLY A N 1
ATOM 2274 C CA . GLY A 1 297 ? 6.331 9.422 -3.664 1.00 64.12 297 GLY A CA 1
ATOM 2275 C C . GLY A 1 297 ? 7.201 8.405 -2.910 1.00 64.12 297 GLY A C 1
ATOM 2276 O O . GLY A 1 297 ? 8.276 8.076 -3.400 1.00 64.12 297 GLY A O 1
ATOM 2277 N N . GLU A 1 298 ? 6.717 7.923 -1.766 1.00 75.69 298 GLU A N 1
ATOM 2278 C CA . GLU A 1 298 ? 7.338 7.006 -0.793 1.00 75.69 298 GLU A CA 1
ATOM 2279 C C . GLU A 1 298 ? 8.251 5.881 -1.325 1.00 75.69 298 GLU A C 1
ATOM 2281 O O . GLU A 1 298 ? 8.071 5.295 -2.399 1.00 75.69 298 GLU A O 1
ATOM 2286 N N . MET A 1 299 ? 9.176 5.458 -0.467 1.00 81.56 299 MET A N 1
ATOM 2287 C CA . MET A 1 299 ? 10.018 4.288 -0.677 1.00 81.56 299 MET A CA 1
ATOM 2288 C C . MET A 1 299 ? 9.223 2.983 -0.461 1.00 81.56 299 MET A C 1
ATOM 2290 O O . MET A 1 299 ? 8.431 2.884 0.477 1.00 81.56 299 MET A O 1
ATOM 2294 N N . PRO A 1 300 ? 9.458 1.905 -1.246 1.00 84.50 300 PRO A N 1
ATOM 2295 C CA . PRO A 1 300 ? 8.631 0.689 -1.189 1.00 84.50 300 PRO A CA 1
ATOM 2296 C C . PRO A 1 300 ? 8.539 -0.009 0.174 1.00 84.50 300 PRO A C 1
ATOM 2298 O O . PRO A 1 300 ? 7.576 -0.732 0.425 1.00 84.50 300 PRO A O 1
ATOM 2301 N N . HIS A 1 301 ? 9.534 0.178 1.045 1.00 87.56 301 HIS A N 1
ATOM 2302 C CA . HIS A 1 301 ? 9.537 -0.414 2.379 1.00 87.56 301 HIS A CA 1
ATOM 2303 C C . HIS A 1 301 ? 8.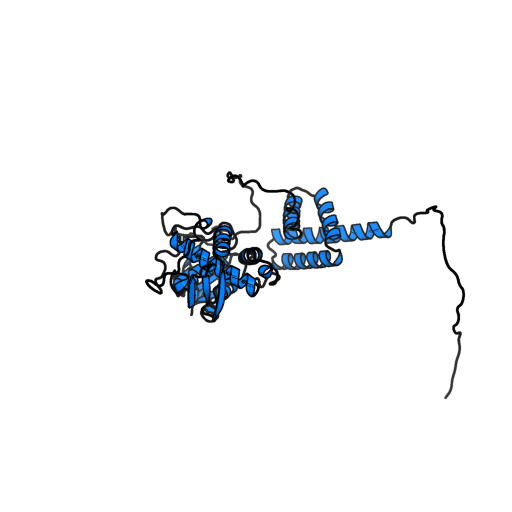593 0.302 3.356 1.00 87.56 301 HIS A C 1
ATOM 2305 O O . HIS A 1 301 ? 8.087 -0.351 4.263 1.00 87.56 301 HIS A O 1
ATOM 2311 N N . GLU A 1 302 ? 8.294 1.591 3.157 1.00 90.62 302 GLU A N 1
ATOM 2312 C CA . GLU A 1 302 ? 7.423 2.361 4.057 1.00 90.62 302 GLU A CA 1
ATOM 2313 C C . GLU A 1 302 ? 6.005 1.764 4.081 1.00 90.62 302 GLU A C 1
ATOM 2315 O O . GLU A 1 302 ? 5.455 1.504 5.150 1.00 90.62 302 GLU A O 1
ATOM 2320 N N . ALA A 1 303 ? 5.444 1.401 2.921 1.00 94.25 303 ALA A N 1
ATOM 2321 C CA . ALA A 1 303 ? 4.147 0.719 2.863 1.00 94.25 303 ALA A CA 1
ATOM 2322 C C . ALA A 1 303 ? 4.171 -0.720 3.412 1.00 94.25 303 ALA A C 1
ATOM 2324 O O . ALA A 1 303 ? 3.174 -1.169 3.979 1.00 94.25 303 ALA A O 1
ATOM 2325 N N . LEU A 1 304 ? 5.286 -1.450 3.283 1.00 97.50 304 LEU A N 1
ATOM 2326 C CA . LEU A 1 304 ? 5.429 -2.778 3.895 1.00 97.50 304 LEU A CA 1
ATOM 2327 C C . LEU A 1 304 ? 5.470 -2.678 5.430 1.00 97.50 304 LEU A C 1
ATOM 2329 O O . LEU A 1 304 ? 4.810 -3.463 6.115 1.00 97.50 304 LEU A O 1
ATOM 2333 N N . ASP A 1 305 ? 6.185 -1.688 5.970 1.00 96.00 305 ASP A N 1
ATOM 2334 C CA . ASP A 1 305 ? 6.229 -1.408 7.407 1.00 96.00 305 ASP A CA 1
ATOM 2335 C C . ASP A 1 305 ? 4.870 -0.904 7.921 1.00 96.00 305 ASP A C 1
ATOM 2337 O O . ASP A 1 305 ? 4.420 -1.365 8.966 1.00 96.00 305 ASP A O 1
ATOM 2341 N N . ARG A 1 306 ? 4.132 -0.071 7.171 1.00 96.50 306 ARG A N 1
ATOM 2342 C CA . ARG A 1 306 ? 2.774 0.365 7.563 1.00 96.50 306 ARG A CA 1
ATOM 2343 C C . ARG A 1 306 ? 1.709 -0.731 7.521 1.00 96.50 306 ARG A C 1
ATOM 2345 O O . ARG A 1 306 ? 0.726 -0.644 8.253 1.00 96.50 306 ARG A O 1
ATOM 2352 N N . LEU A 1 307 ? 1.895 -1.775 6.713 1.00 98.31 307 LEU A N 1
ATOM 2353 C CA . LEU A 1 307 ? 1.108 -3.016 6.802 1.00 98.31 307 LEU A CA 1
ATOM 2354 C C . LEU A 1 307 ? 1.593 -3.940 7.942 1.00 98.31 307 LEU A C 1
ATOM 2356 O O . LEU A 1 307 ? 1.035 -5.019 8.151 1.00 98.31 307 LEU A O 1
ATOM 2360 N N . GLY A 1 308 ? 2.624 -3.522 8.684 1.00 98.44 308 GLY A N 1
ATOM 2361 C CA . GLY A 1 308 ? 3.233 -4.233 9.804 1.00 98.44 308 GLY A CA 1
ATOM 2362 C C . GLY A 1 308 ? 3.861 -5.556 9.402 1.00 98.44 308 GLY A C 1
ATOM 2363 O O . GLY A 1 308 ? 3.681 -6.576 10.071 1.00 98.44 308 GLY A O 1
ATOM 2364 N N . LEU A 1 309 ? 4.587 -5.525 8.283 1.00 98.56 309 LEU A N 1
ATOM 2365 C CA . LEU A 1 309 ? 5.320 -6.654 7.711 1.00 98.56 309 LEU A CA 1
ATOM 2366 C C . LEU A 1 309 ? 6.826 -6.570 8.008 1.00 98.56 309 LEU A C 1
ATOM 2368 O O . LEU A 1 309 ? 7.610 -7.332 7.441 1.00 98.56 309 LEU A O 1
ATOM 2372 N N . LYS A 1 310 ? 7.237 -5.659 8.899 1.00 96.12 310 LYS A N 1
ATOM 2373 C CA . LYS A 1 310 ? 8.622 -5.488 9.348 1.00 96.12 310 LYS A CA 1
ATOM 2374 C C . LYS A 1 310 ? 9.190 -6.823 9.842 1.00 96.12 310 LYS A C 1
ATOM 2376 O O . LYS A 1 310 ? 8.577 -7.509 10.655 1.00 96.12 310 LYS A O 1
ATOM 2381 N N . GLY A 1 311 ? 10.346 -7.218 9.309 1.00 96.38 311 GLY A N 1
ATOM 2382 C CA . GLY A 1 311 ? 10.959 -8.525 9.584 1.00 96.38 311 GLY A CA 1
ATOM 2383 C C . GLY A 1 311 ? 10.373 -9.714 8.804 1.00 96.38 311 GLY A C 1
ATOM 2384 O O . GLY A 1 311 ? 10.842 -10.831 8.994 1.00 96.38 311 GLY A O 1
ATOM 2385 N N . LEU A 1 312 ? 9.395 -9.505 7.910 1.00 98.31 312 LEU A N 1
ATOM 2386 C CA . LEU A 1 312 ? 8.840 -10.527 6.997 1.00 98.31 312 LEU A CA 1
ATOM 2387 C C . LEU A 1 312 ? 9.222 -10.299 5.522 1.00 98.31 312 LEU A C 1
ATOM 2389 O O . LEU A 1 312 ? 8.817 -11.056 4.634 1.00 98.31 312 LEU A O 1
ATOM 2393 N N . TYR A 1 313 ? 10.024 -9.270 5.262 1.00 98.12 313 TYR A N 1
ATOM 2394 C CA . TYR A 1 313 ? 10.673 -8.989 3.988 1.00 98.12 313 TYR A CA 1
ATOM 2395 C C . TYR A 1 313 ? 12.141 -8.610 4.226 1.00 98.12 313 TYR A C 1
ATOM 2397 O O . TYR A 1 313 ? 12.551 -8.315 5.350 1.00 98.12 313 TYR A O 1
ATOM 2405 N N . ARG A 1 314 ? 12.936 -8.602 3.155 1.00 97.38 314 ARG A N 1
ATOM 2406 C CA . ARG A 1 314 ? 14.304 -8.068 3.139 1.00 97.38 314 ARG A CA 1
ATOM 2407 C C . ARG A 1 314 ? 14.572 -7.293 1.858 1.00 97.38 314 ARG A C 1
ATOM 2409 O O . ARG A 1 314 ? 13.855 -7.456 0.871 1.00 97.38 314 ARG A O 1
ATOM 2416 N N . GLN A 1 315 ? 15.642 -6.504 1.849 1.00 93.12 315 GLN A N 1
ATOM 2417 C CA . GLN A 1 315 ? 16.183 -5.957 0.607 1.00 93.12 315 GLN A CA 1
ATOM 2418 C C . GLN A 1 315 ? 16.584 -7.095 -0.353 1.00 93.12 315 GLN A C 1
ATOM 2420 O O . GLN A 1 315 ? 16.969 -8.197 0.059 1.00 93.12 315 GLN A O 1
ATOM 2425 N N . SER A 1 316 ? 16.417 -6.841 -1.645 1.00 94.19 316 SER A N 1
ATOM 2426 C CA . SER A 1 316 ? 16.573 -7.803 -2.735 1.00 94.19 316 SER A CA 1
ATOM 2427 C C . SER A 1 316 ? 17.092 -7.075 -3.986 1.00 94.19 316 SER A C 1
ATOM 2429 O O . SER A 1 316 ? 17.476 -5.906 -3.924 1.00 94.19 316 SER A O 1
ATOM 2431 N N . SER A 1 317 ? 17.114 -7.758 -5.126 1.00 92.69 317 SER A N 1
ATOM 2432 C CA . SER A 1 317 ? 17.453 -7.201 -6.433 1.00 92.69 317 SER A CA 1
ATOM 2433 C C . SER A 1 317 ? 16.331 -7.471 -7.431 1.00 92.69 317 SER A C 1
ATOM 2435 O O . SER A 1 317 ? 15.625 -8.476 -7.348 1.00 92.69 317 SER A O 1
ATOM 2437 N N . SER A 1 318 ? 16.217 -6.630 -8.459 1.00 94.69 318 SER A N 1
ATOM 2438 C CA . SER A 1 318 ? 15.300 -6.894 -9.573 1.00 94.69 318 SER A CA 1
ATOM 2439 C C . SER A 1 318 ? 15.573 -8.237 -10.262 1.00 94.69 318 SER A C 1
ATOM 2441 O O . SER A 1 318 ? 14.645 -8.841 -10.782 1.00 94.69 318 SER A O 1
ATOM 2443 N N . SER A 1 319 ? 16.815 -8.739 -10.237 1.00 96.00 319 SER A N 1
ATOM 2444 C CA . SER A 1 319 ? 17.169 -10.057 -10.781 1.00 96.00 319 SER A CA 1
ATOM 2445 C C . SER A 1 319 ? 16.632 -11.229 -9.950 1.00 96.00 319 SER A C 1
ATOM 2447 O O . SER A 1 319 ? 16.188 -12.215 -10.532 1.00 96.00 319 SER A O 1
ATOM 2449 N N . GLU A 1 320 ? 16.609 -11.123 -8.617 1.00 97.19 320 GLU A N 1
ATOM 2450 C CA . GLU A 1 320 ? 15.967 -12.118 -7.745 1.00 97.19 320 GLU A CA 1
ATOM 2451 C C . GLU A 1 320 ? 14.439 -12.083 -7.903 1.00 97.19 320 GLU A C 1
ATOM 2453 O O . GLU A 1 320 ? 13.791 -13.125 -7.978 1.00 97.19 320 GLU A O 1
ATOM 2458 N N . LEU A 1 321 ? 13.848 -10.892 -8.026 1.00 98.25 321 LEU A N 1
ATOM 2459 C CA . LEU A 1 321 ? 12.414 -10.778 -8.292 1.00 98.25 321 LEU A CA 1
ATOM 2460 C C . LEU A 1 321 ? 12.052 -11.325 -9.688 1.00 98.25 321 LEU A C 1
ATOM 2462 O O . LEU A 1 321 ? 11.050 -12.022 -9.835 1.00 98.25 321 LEU A O 1
ATOM 2466 N N . ALA A 1 322 ? 12.893 -11.090 -10.704 1.00 97.88 322 ALA A N 1
ATOM 2467 C CA . ALA A 1 322 ? 12.720 -11.622 -12.060 1.00 97.88 322 ALA A CA 1
ATOM 2468 C C . ALA A 1 322 ? 12.809 -13.156 -12.143 1.00 97.88 322 ALA A C 1
ATOM 2470 O O . ALA A 1 322 ? 12.184 -13.738 -13.029 1.00 97.88 322 ALA A O 1
ATOM 2471 N N . SER A 1 323 ? 13.532 -13.825 -11.234 1.00 97.81 323 SER A N 1
ATOM 2472 C CA . SER A 1 323 ? 13.590 -15.296 -11.184 1.00 97.81 323 SER A CA 1
ATOM 2473 C C . SER A 1 323 ? 12.359 -15.947 -10.536 1.00 97.81 323 SER A C 1
ATOM 2475 O O . SER A 1 323 ? 12.283 -17.172 -10.462 1.00 97.81 323 SER A O 1
ATOM 2477 N N . GLY A 1 324 ? 11.377 -15.147 -10.099 1.00 97.56 324 GLY A N 1
ATOM 2478 C CA . GLY A 1 324 ? 10.100 -15.616 -9.553 1.00 97.56 324 GLY A CA 1
ATOM 2479 C C . GLY A 1 324 ? 9.902 -15.346 -8.061 1.00 97.56 324 GLY A C 1
ATOM 2480 O O . GLY A 1 324 ? 8.839 -15.667 -7.528 1.00 97.56 324 GLY A O 1
ATOM 2481 N N . LYS A 1 325 ? 10.876 -14.748 -7.360 1.00 98.56 325 LYS A N 1
ATOM 2482 C CA . LYS A 1 325 ? 10.708 -14.393 -5.945 1.00 98.56 325 LYS A CA 1
ATOM 2483 C C . LYS A 1 325 ? 9.652 -13.288 -5.802 1.00 98.56 325 LYS A C 1
ATOM 2485 O O . LYS A 1 325 ? 9.760 -12.228 -6.410 1.00 98.56 325 LYS A O 1
ATOM 2490 N N . LEU A 1 326 ? 8.639 -13.532 -4.968 1.00 98.75 326 LEU A N 1
ATOM 2491 C CA . LEU A 1 326 ? 7.594 -12.552 -4.656 1.00 98.75 326 LEU A CA 1
ATOM 2492 C C . LEU A 1 326 ? 8.183 -11.341 -3.915 1.00 98.75 326 LEU A C 1
ATOM 2494 O O . LEU A 1 326 ? 8.877 -11.500 -2.905 1.00 98.75 326 LEU A O 1
ATOM 2498 N N . GLY A 1 327 ? 7.842 -10.136 -4.368 1.00 98.56 327 GLY A N 1
ATOM 2499 C CA . GLY A 1 327 ? 8.343 -8.897 -3.780 1.00 98.56 327 GLY A CA 1
ATOM 2500 C C . GLY A 1 327 ? 7.695 -7.635 -4.335 1.00 98.56 327 GLY A C 1
ATOM 2501 O O . GLY A 1 327 ? 6.663 -7.689 -5.004 1.00 98.56 327 GLY A O 1
ATOM 2502 N N . VAL A 1 328 ? 8.327 -6.498 -4.060 1.00 98.25 328 VAL A N 1
ATOM 2503 C CA . VAL A 1 328 ? 7.995 -5.183 -4.624 1.00 98.25 328 VAL A CA 1
ATOM 2504 C C . VAL A 1 328 ? 9.245 -4.546 -5.223 1.00 98.25 328 VAL A C 1
ATOM 2506 O O . VAL A 1 328 ? 10.355 -4.741 -4.720 1.00 98.25 328 VAL A O 1
ATOM 2509 N N . VAL A 1 329 ? 9.068 -3.780 -6.296 1.00 96.50 329 VAL A N 1
ATOM 2510 C CA . VAL A 1 329 ? 10.142 -3.045 -6.971 1.00 96.50 329 VAL A CA 1
ATOM 2511 C C . VAL A 1 329 ? 9.689 -1.628 -7.309 1.00 96.50 329 VAL A C 1
ATOM 2513 O O . VAL A 1 329 ? 8.535 -1.432 -7.686 1.00 96.50 329 VAL A O 1
ATOM 2516 N N . ALA A 1 330 ? 10.590 -0.649 -7.219 1.00 92.94 330 ALA A N 1
ATOM 2517 C CA . ALA A 1 330 ? 10.353 0.704 -7.709 1.00 92.94 330 ALA A CA 1
ATOM 2518 C C . ALA A 1 330 ? 11.439 1.198 -8.671 1.00 92.94 330 ALA A C 1
ATOM 2520 O O . ALA A 1 330 ? 12.636 1.099 -8.394 1.00 92.94 330 ALA A O 1
ATOM 2521 N N . TYR A 1 331 ? 10.985 1.749 -9.796 1.00 87.44 331 TYR A N 1
ATOM 2522 C CA . TYR A 1 331 ? 11.765 2.435 -10.831 1.00 87.44 331 TYR A CA 1
ATOM 2523 C C . TYR A 1 331 ? 10.824 3.318 -11.671 1.00 87.44 331 TYR A C 1
ATOM 2525 O O . TYR A 1 331 ? 9.605 3.203 -11.564 1.00 87.44 331 TYR A O 1
ATOM 2533 N N . ASP A 1 332 ? 11.366 4.221 -12.496 1.00 86.31 332 ASP A N 1
ATOM 2534 C CA . ASP A 1 332 ? 10.591 5.092 -13.406 1.00 86.31 332 ASP A CA 1
ATOM 2535 C C . ASP A 1 332 ? 9.413 5.850 -12.726 1.00 86.31 332 ASP A C 1
ATOM 2537 O O . ASP A 1 332 ? 8.381 6.107 -13.347 1.00 86.31 332 ASP A O 1
ATOM 2541 N N . ARG A 1 333 ? 9.583 6.230 -11.444 1.00 83.38 333 ARG A N 1
ATOM 2542 C CA . ARG A 1 333 ? 8.580 6.875 -10.558 1.00 83.38 333 ARG A CA 1
ATOM 2543 C C . ARG A 1 333 ? 7.315 6.037 -10.284 1.00 83.38 333 ARG A C 1
ATOM 2545 O O . ARG A 1 333 ? 6.242 6.590 -10.054 1.00 83.38 333 ARG A O 1
ATOM 2552 N N . HIS A 1 334 ? 7.431 4.711 -10.299 1.00 91.00 334 HIS A N 1
ATOM 2553 C CA . HIS A 1 334 ? 6.345 3.781 -9.986 1.00 91.00 334 HIS A CA 1
ATOM 2554 C C . HIS A 1 334 ? 6.839 2.669 -9.053 1.00 91.00 334 HIS A C 1
ATOM 2556 O O . HIS A 1 334 ? 7.956 2.182 -9.214 1.00 91.00 334 HIS A O 1
ATOM 2562 N N . SER A 1 335 ? 6.000 2.252 -8.103 1.00 93.75 335 SER A N 1
ATOM 2563 C CA . SER A 1 335 ? 6.199 1.062 -7.270 1.00 93.75 335 SER A CA 1
ATOM 2564 C C . SER A 1 335 ? 5.205 -0.021 -7.688 1.00 93.75 335 SER A C 1
ATOM 2566 O O . SER A 1 335 ? 4.023 0.261 -7.872 1.00 93.75 335 SER A O 1
ATOM 2568 N N . MET A 1 336 ? 5.693 -1.248 -7.867 1.00 96.94 336 MET A N 1
ATOM 2569 C CA . MET A 1 336 ? 4.972 -2.374 -8.468 1.00 96.94 336 MET A CA 1
ATOM 2570 C C . MET A 1 336 ? 5.188 -3.637 -7.636 1.00 96.94 336 MET A C 1
ATOM 2572 O O . MET A 1 336 ? 6.295 -3.887 -7.153 1.00 96.94 336 MET A O 1
ATOM 2576 N N . ALA A 1 337 ? 4.159 -4.474 -7.505 1.00 98.25 337 ALA A N 1
ATOM 2577 C CA . ALA A 1 337 ? 4.355 -5.840 -7.026 1.00 98.25 337 ALA A CA 1
ATOM 2578 C C . ALA A 1 337 ? 5.029 -6.673 -8.128 1.00 98.25 337 ALA A C 1
ATOM 2580 O O . ALA A 1 337 ? 4.701 -6.511 -9.305 1.00 98.25 337 ALA A O 1
ATOM 2581 N N . VAL A 1 338 ? 5.943 -7.573 -7.757 1.00 98.62 338 VAL A N 1
ATOM 2582 C CA . VAL A 1 338 ? 6.521 -8.568 -8.672 1.00 98.62 338 VAL A CA 1
ATOM 2583 C C . VAL A 1 338 ? 6.023 -9.948 -8.281 1.00 98.62 338 VAL A C 1
ATOM 2585 O O . VAL A 1 338 ? 6.298 -10.426 -7.181 1.00 98.62 338 VAL A O 1
ATOM 2588 N N . ILE A 1 339 ? 5.284 -10.577 -9.190 1.00 98.56 339 ILE A N 1
ATOM 2589 C CA . ILE A 1 339 ? 4.613 -11.865 -9.003 1.00 98.56 339 ILE A CA 1
ATOM 2590 C C . ILE A 1 339 ? 5.026 -12.765 -10.168 1.00 98.56 339 ILE A C 1
ATOM 2592 O O . ILE A 1 339 ? 4.892 -12.370 -11.326 1.00 98.56 339 ILE A O 1
ATOM 2596 N N . ASP A 1 340 ? 5.571 -13.945 -9.866 1.00 97.75 340 ASP A N 1
ATOM 2597 C CA . ASP A 1 340 ? 6.059 -14.924 -10.851 1.00 97.75 340 ASP A CA 1
ATOM 2598 C C . ASP A 1 340 ? 6.991 -14.301 -11.915 1.00 97.75 340 ASP A C 1
ATOM 2600 O O . ASP A 1 340 ? 6.885 -14.552 -13.117 1.00 97.75 340 ASP A O 1
ATOM 2604 N N . GLY A 1 341 ? 7.885 -13.412 -11.466 1.00 98.12 341 GLY A N 1
ATOM 2605 C CA . GLY A 1 341 ? 8.842 -12.707 -12.321 1.00 98.12 341 GLY A CA 1
ATOM 2606 C C . GLY A 1 341 ? 8.254 -11.559 -13.146 1.00 98.12 341 GLY A C 1
ATOM 2607 O O . GLY A 1 341 ? 8.967 -11.006 -13.981 1.00 98.12 341 GLY A O 1
ATOM 2608 N N . ARG A 1 342 ? 6.981 -11.183 -12.948 1.00 98.56 342 ARG A N 1
ATOM 2609 C CA . ARG A 1 342 ? 6.287 -10.129 -13.710 1.00 98.56 342 ARG A CA 1
ATOM 2610 C C . ARG A 1 342 ? 5.845 -8.964 -12.833 1.00 98.56 342 ARG A C 1
ATOM 2612 O O . ARG A 1 342 ? 5.297 -9.181 -11.756 1.00 98.56 342 ARG A O 1
ATOM 2619 N N . VAL A 1 343 ? 6.038 -7.735 -13.317 1.00 98.12 343 VAL A N 1
ATOM 2620 C CA . VAL A 1 343 ? 5.528 -6.527 -12.643 1.00 98.12 343 VAL A CA 1
ATOM 2621 C C . VAL A 1 343 ? 4.021 -6.365 -12.832 1.00 98.12 343 VAL A C 1
ATOM 2623 O O . VAL A 1 343 ? 3.482 -6.621 -13.911 1.00 98.12 343 VAL A O 1
ATOM 2626 N N . GLU A 1 344 ? 3.339 -5.915 -11.785 1.00 96.94 344 GLU A N 1
ATOM 2627 C CA . GLU A 1 344 ? 1.949 -5.466 -11.841 1.00 96.94 344 GLU A CA 1
ATOM 2628 C C . GLU A 1 344 ? 1.881 -3.996 -12.268 1.00 96.94 344 GLU A C 1
ATOM 2630 O O . GLU A 1 344 ? 2.598 -3.168 -11.722 1.00 96.94 344 GLU A O 1
ATOM 2635 N N . LEU A 1 345 ? 1.045 -3.681 -13.262 1.00 95.12 345 LEU A N 1
ATOM 2636 C CA . LEU A 1 345 ? 0.968 -2.364 -13.900 1.00 95.12 345 LEU A CA 1
ATOM 2637 C C . LEU A 1 345 ? -0.494 -1.921 -14.036 1.00 95.12 345 LEU A C 1
ATOM 2639 O O . LEU A 1 345 ? -1.169 -2.296 -14.996 1.00 95.12 345 LEU A O 1
ATOM 2643 N N . TRP A 1 346 ? -0.989 -1.112 -13.097 1.00 93.25 346 TRP A N 1
ATOM 2644 C CA . TRP A 1 346 ? -2.324 -0.486 -13.154 1.00 93.25 346 TRP A CA 1
ATOM 2645 C C . TRP A 1 346 ? -3.490 -1.451 -13.457 1.00 93.25 346 TRP A C 1
ATOM 2647 O O . TRP A 1 346 ? -4.395 -1.116 -14.225 1.00 93.25 346 TRP A O 1
ATOM 2657 N N . GLY A 1 347 ? -3.477 -2.656 -12.883 1.00 95.12 347 GLY A N 1
ATOM 2658 C CA . GLY A 1 347 ? -4.485 -3.691 -13.134 1.00 95.12 347 GLY A CA 1
ATOM 2659 C C . GLY A 1 347 ? -4.075 -4.758 -14.159 1.00 95.12 347 GLY A C 1
ATOM 2660 O O . GLY A 1 347 ? -4.881 -5.616 -14.522 1.00 95.12 347 GLY A O 1
ATOM 2661 N N . ARG A 1 348 ? -2.847 -4.690 -14.689 1.00 96.62 348 ARG A N 1
ATOM 2662 C CA . ARG A 1 348 ? -2.361 -5.490 -15.828 1.00 96.62 348 ARG A CA 1
ATOM 2663 C C . ARG A 1 348 ? -1.069 -6.223 -15.476 1.00 96.62 348 ARG A C 1
ATOM 2665 O O . ARG A 1 348 ? -0.342 -5.822 -14.570 1.00 96.62 348 ARG A O 1
ATOM 2672 N N . ARG A 1 349 ? -0.748 -7.279 -16.227 1.00 97.94 349 ARG A N 1
ATOM 2673 C CA . ARG A 1 349 ? 0.512 -8.027 -16.084 1.00 97.94 349 ARG A CA 1
ATOM 2674 C C . ARG A 1 349 ? 1.551 -7.525 -17.083 1.00 97.94 349 ARG A C 1
ATOM 2676 O O . ARG A 1 349 ? 1.313 -7.583 -18.288 1.00 97.94 349 ARG A O 1
ATOM 2683 N N . GLY A 1 350 ? 2.684 -7.032 -16.596 1.00 97.50 350 GLY A N 1
ATOM 2684 C CA . GLY A 1 350 ? 3.769 -6.487 -17.411 1.00 97.50 350 GLY A CA 1
ATOM 2685 C C . GLY A 1 350 ? 4.864 -7.487 -17.800 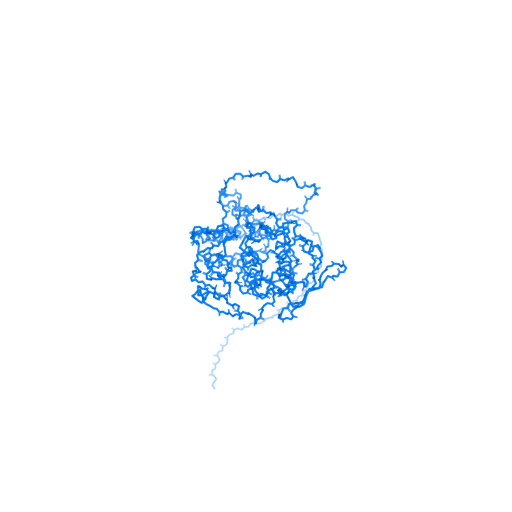1.00 97.50 350 GLY A C 1
ATOM 2686 O O . GLY A 1 350 ? 4.692 -8.713 -17.792 1.00 97.50 350 GLY A O 1
ATOM 2687 N N . GLY A 1 351 ? 6.019 -6.926 -18.161 1.00 97.25 351 GLY A N 1
ATOM 2688 C CA . GLY A 1 351 ? 7.264 -7.655 -18.403 1.00 97.25 351 GLY A CA 1
ATOM 2689 C C . GLY A 1 351 ? 7.995 -8.059 -17.117 1.00 97.25 351 GLY A C 1
ATOM 2690 O O . GLY A 1 351 ? 7.429 -8.032 -16.025 1.00 97.25 351 GLY A O 1
ATOM 2691 N N . ALA A 1 352 ? 9.266 -8.435 -17.262 1.00 97.06 352 ALA A N 1
ATOM 2692 C CA . ALA A 1 352 ? 10.174 -8.629 -16.133 1.00 97.06 352 ALA A CA 1
ATOM 2693 C C . ALA A 1 352 ? 10.506 -7.283 -15.449 1.00 97.06 352 ALA A C 1
ATOM 2695 O O . ALA A 1 352 ? 10.509 -6.251 -16.128 1.00 97.06 352 ALA A O 1
ATOM 2696 N N . PRO A 1 353 ? 10.794 -7.263 -14.134 1.00 95.81 353 PRO A N 1
ATOM 2697 C CA . PRO A 1 353 ? 11.174 -6.039 -13.433 1.00 95.81 353 PRO A CA 1
ATOM 2698 C C . PRO A 1 353 ? 12.509 -5.485 -13.950 1.00 95.81 353 PRO A C 1
ATOM 2700 O O . PRO A 1 353 ? 13.492 -6.215 -14.088 1.00 95.81 353 PRO A O 1
ATOM 2703 N N . LYS A 1 354 ? 12.565 -4.171 -14.182 1.00 93.56 354 LYS A N 1
ATOM 2704 C CA . LYS A 1 354 ? 13.824 -3.456 -14.441 1.00 93.56 354 LYS A CA 1
ATOM 2705 C C . LYS A 1 354 ? 14.626 -3.244 -13.155 1.00 93.56 354 LYS A C 1
ATOM 2707 O O . LYS A 1 354 ? 14.096 -3.376 -12.051 1.00 93.56 354 LYS A O 1
ATOM 2712 N N . GLN A 1 355 ? 15.897 -2.868 -13.303 1.00 90.25 355 GLN A N 1
ATOM 2713 C CA . GLN A 1 355 ? 16.748 -2.427 -12.195 1.00 90.25 355 GLN A CA 1
ATOM 2714 C C . GLN A 1 355 ? 16.091 -1.265 -11.432 1.00 90.25 355 GLN A C 1
ATOM 2716 O O . GLN A 1 355 ? 15.653 -0.288 -12.034 1.00 90.25 355 GLN A O 1
ATOM 2721 N N . GLY A 1 356 ? 16.027 -1.390 -10.109 1.00 88.94 356 GLY A N 1
ATOM 2722 C CA . GLY A 1 356 ? 15.378 -0.432 -9.223 1.00 88.94 356 GLY A CA 1
ATOM 2723 C C . GLY A 1 356 ? 15.559 -0.812 -7.755 1.00 88.94 356 GLY A C 1
ATOM 2724 O O . GLY A 1 356 ? 16.298 -1.745 -7.432 1.00 88.94 356 GLY A O 1
ATOM 2725 N N . ILE A 1 357 ? 14.868 -0.102 -6.867 1.00 89.56 357 ILE A N 1
ATOM 2726 C CA . ILE A 1 357 ? 14.824 -0.421 -5.435 1.00 89.56 357 ILE A CA 1
ATOM 2727 C C . ILE A 1 357 ? 13.924 -1.647 -5.261 1.00 89.56 357 ILE A C 1
ATOM 2729 O O . ILE A 1 357 ? 12.754 -1.589 -5.629 1.00 89.56 357 ILE A O 1
ATOM 2733 N N . ALA A 1 358 ? 14.453 -2.747 -4.723 1.00 93.00 358 ALA A N 1
ATOM 2734 C CA . ALA A 1 358 ? 13.757 -4.031 -4.653 1.00 93.00 358 ALA A CA 1
ATOM 2735 C C . ALA A 1 358 ? 13.745 -4.619 -3.234 1.00 93.00 358 ALA A C 1
ATOM 2737 O O . ALA A 1 358 ? 14.762 -4.628 -2.536 1.00 93.00 358 ALA A O 1
ATOM 2738 N N . TYR A 1 359 ? 12.601 -5.183 -2.845 1.00 97.69 359 TYR A N 1
ATOM 2739 C CA . TYR A 1 359 ? 12.423 -5.938 -1.605 1.00 97.69 359 TYR A CA 1
ATOM 2740 C C . TYR A 1 359 ? 11.690 -7.248 -1.893 1.00 97.69 359 TYR A C 1
ATOM 2742 O O . TYR A 1 359 ? 10.730 -7.267 -2.660 1.00 97.69 359 TYR A O 1
ATOM 2750 N N . ALA A 1 360 ? 12.123 -8.336 -1.261 1.00 98.38 360 ALA A N 1
ATOM 2751 C CA . ALA A 1 360 ? 11.520 -9.661 -1.385 1.00 98.38 360 ALA A CA 1
ATOM 2752 C C . ALA A 1 360 ? 10.908 -10.100 -0.052 1.00 98.38 360 ALA A C 1
ATOM 2754 O O . ALA A 1 360 ? 11.513 -9.909 1.005 1.00 98.38 360 ALA A O 1
ATOM 2755 N N . PHE A 1 361 ? 9.742 -10.744 -0.101 1.00 98.44 361 PHE A N 1
ATOM 2756 C CA . PHE A 1 361 ? 9.162 -11.405 1.071 1.00 98.44 361 PHE A CA 1
ATOM 2757 C C . PHE A 1 361 ? 9.994 -12.637 1.439 1.00 98.44 361 PHE A C 1
ATOM 2759 O O . PHE A 1 361 ? 10.394 -13.387 0.546 1.00 98.44 361 PHE A O 1
ATOM 2766 N N . LEU A 1 362 ? 10.233 -12.869 2.734 1.00 96.12 362 LEU A N 1
ATOM 2767 C CA . LEU A 1 362 ? 11.072 -13.977 3.221 1.00 96.12 362 LEU A CA 1
ATOM 2768 C C . LEU A 1 362 ? 10.485 -15.344 2.853 1.00 96.12 362 LEU A C 1
ATOM 2770 O O . LEU A 1 362 ? 9.382 -15.667 3.343 1.00 96.12 362 LEU A O 1
#

Secondary structure (DSSP, 8-state):
----------------------------PPP-HHHHHHHHHHHHHHHHHHHHHHHHHHTT-HHHHHHHHHHHHHHHHHH-HHHHHHHHHHHHHT--HHHHHHHHHHHHHH-GGGG-SS---PPPPPP-PPP----S-PPPGGGG---EE---SPPEEGGG--------SSTTPPPTTTTTSSB--SSSTHHHHHHHHHHHHHH-SSHHHHSSEEEEETTEEEEE-TTS-EEEEEHHHHHHHHHHH--EES-HHHHHHHHHHHHHHHHHHHHH---SSS-HHHHHS-HHHHHHHTTS---HHHHHHHTT-TTSEEEE-HHHHHTT--EEEEETTEEEEEETTEEEETTEE-SSPPSSEEEEE-

pLDDT: mean 79.28, std 23.51, range [25.3, 98.88]

Mean predicted aligned error: 16.46 Å

Nearest PDB structures (foldseek):
  8wr0-assembly1_H  TM=4.933E-01  e=5.200E+00  Ureaplasma diversum

Radius of gyration: 28.94 Å; Cα contacts (8 Å, |Δi|>4): 573; chains: 1; bounding box: 87×90×61 Å

Sequence (362 aa):
MAGYALWEGSARGARGFDATVYGGTYGRQSPAYGANDDKAAKTESVRQLLSELMDAEKTSKSQTAQDLRNKLNDKREELGDEKFKEIVKELMEKADVSWLEYMRRLMKLWFPEMDDASPTPSPPSPAPSPGGGGGGGRASPNNFGPSQPMSNLPVTEGSKHFNYKPDQSNPGKKPDNIWSGFSQGPDGNCVTVSAIKGAMMKFGQKPTDVFKEVKETANGYQVKMRDGFELNLSKDELKQAARYAQFKGDNPQMLTDANFMFAASAKRAQMEGNGLDDNPNESKKSFAHAMQSLNNGEMPHEALDRLGLKGLYRQSSSSELASGKLGVVAYDRHSMAVIDGRVELWGRRGGAPKQGIAYAFL